Protein AF-A0A348Z2D9-F1 (afdb_monomer)

Sequence (235 aa):
MKKYKSEILNNLIHAYERSALYKGTSLNNRKISFKINPKTLKDYFDENNYIKKEEIDQSLRELEELNLIILHWGNGYESHLIKSADLNIRNIEEAYKFLGRKSKESIDKEGISLLLLYINESIPLGNFCREMIEKLKRKESIKKYLDIENIEECKNILESLKYVIVQEEEIFKRNFSIKVFGDSKKFETIEGKVIRILKDFLDEENLSLEEFNILNNPGYVYFKGNAQIKLSNEI

Radius of gyration: 27.22 Å; Cα contacts (8 Å, |Δi|>4): 251; chains: 1; bounding box: 52×43×90 Å

Structure (mmCIF, N/CA/C/O backbone):
data_AF-A0A348Z2D9-F1
#
_entry.id   AF-A0A348Z2D9-F1
#
loop_
_atom_site.group_PDB
_atom_site.id
_atom_site.type_symbol
_atom_site.label_atom_id
_atom_site.label_alt_id
_atom_site.label_comp_id
_atom_site.label_asym_id
_atom_site.label_entity_id
_atom_site.label_seq_id
_atom_site.pdbx_PDB_ins_code
_atom_site.Cartn_x
_atom_site.Cartn_y
_atom_site.Cartn_z
_atom_site.occupancy
_atom_site.B_iso_or_equiv
_atom_site.auth_seq_id
_atom_site.auth_comp_id
_atom_site.auth_asym_id
_atom_site.auth_atom_id
_atom_site.pdbx_PDB_model_num
ATOM 1 N N . MET A 1 1 ? 14.818 -16.416 -20.641 1.00 55.78 1 MET A N 1
ATOM 2 C CA . MET A 1 1 ? 13.872 -15.498 -21.331 1.00 55.78 1 MET A CA 1
ATOM 3 C C . MET A 1 1 ? 13.025 -14.590 -20.422 1.00 55.78 1 MET A C 1
ATOM 5 O O . MET A 1 1 ? 13.267 -13.395 -20.454 1.00 55.78 1 MET A O 1
ATOM 9 N N . LYS A 1 2 ? 12.058 -15.052 -19.598 1.00 63.59 2 LYS A N 1
ATOM 10 C CA . LYS A 1 2 ? 11.145 -14.124 -18.857 1.00 63.59 2 LYS A CA 1
ATOM 11 C C . LYS A 1 2 ? 11.838 -13.097 -17.938 1.00 63.59 2 LYS A C 1
ATOM 13 O O . LYS A 1 2 ? 11.314 -12.003 -17.759 1.00 63.59 2 LYS A O 1
ATOM 18 N N . LYS A 1 3 ? 13.008 -13.433 -17.382 1.00 82.00 3 LYS A N 1
ATOM 19 C CA . LYS A 1 3 ? 13.717 -12.604 -16.395 1.00 82.00 3 LYS A CA 1
ATOM 20 C C . LYS A 1 3 ? 14.056 -11.202 -16.923 1.00 82.00 3 LYS A C 1
ATOM 22 O O . LYS A 1 3 ? 13.655 -10.227 -16.299 1.00 82.00 3 LYS A O 1
ATOM 27 N N . TYR A 1 4 ? 14.711 -11.103 -18.084 1.00 87.19 4 TYR A N 1
ATOM 28 C CA . TYR A 1 4 ? 15.140 -9.815 -18.644 1.00 87.19 4 TYR A CA 1
ATOM 29 C C . TYR A 1 4 ? 13.958 -8.943 -19.082 1.00 87.19 4 TYR A C 1
ATOM 31 O O . TYR A 1 4 ? 13.959 -7.742 -18.815 1.00 87.19 4 TYR A O 1
ATOM 39 N N . LYS A 1 5 ? 12.905 -9.547 -19.660 1.00 89.38 5 LYS A N 1
ATOM 40 C CA . LYS A 1 5 ? 11.666 -8.827 -20.000 1.00 89.38 5 LYS A CA 1
ATOM 41 C C . LYS A 1 5 ? 11.060 -8.145 -18.777 1.00 89.38 5 LYS A C 1
ATOM 43 O O . LYS A 1 5 ? 10.825 -6.938 -18.786 1.00 89.38 5 LYS A O 1
ATOM 48 N N . SER A 1 6 ? 10.822 -8.921 -17.717 1.00 89.19 6 SER A N 1
ATOM 49 C CA . SER A 1 6 ? 10.224 -8.408 -16.485 1.00 89.19 6 SER A CA 1
ATOM 50 C C . SER A 1 6 ? 11.124 -7.381 -15.802 1.00 89.19 6 SER A C 1
ATOM 52 O O . SER A 1 6 ? 10.624 -6.372 -15.322 1.00 89.19 6 SER A O 1
ATOM 54 N N . GLU A 1 7 ? 12.438 -7.604 -15.758 1.00 89.69 7 GLU A N 1
ATOM 55 C CA . GLU A 1 7 ? 13.391 -6.698 -15.106 1.00 89.69 7 GLU A CA 1
ATOM 56 C C . GLU A 1 7 ? 13.426 -5.314 -15.769 1.00 89.69 7 GLU A C 1
ATOM 58 O O . GLU A 1 7 ? 13.244 -4.294 -15.098 1.00 89.69 7 GLU A O 1
ATOM 63 N N . ILE A 1 8 ? 13.599 -5.266 -17.091 1.00 89.69 8 ILE A N 1
ATOM 64 C CA . ILE A 1 8 ? 13.705 -4.006 -17.837 1.00 89.69 8 ILE A CA 1
ATOM 65 C C . ILE A 1 8 ? 12.373 -3.253 -17.808 1.00 89.69 8 ILE A C 1
ATOM 67 O O . ILE A 1 8 ? 12.344 -2.052 -17.525 1.00 89.69 8 ILE A O 1
ATOM 71 N N . LEU A 1 9 ? 11.260 -3.956 -18.028 1.00 91.69 9 LEU A N 1
ATOM 72 C CA . LEU A 1 9 ? 9.939 -3.336 -18.017 1.00 91.69 9 LEU A CA 1
ATOM 73 C C . LEU A 1 9 ? 9.551 -2.832 -16.615 1.00 91.69 9 LEU A C 1
ATOM 75 O O . LEU A 1 9 ? 9.017 -1.730 -16.498 1.00 91.69 9 LEU A O 1
ATOM 79 N N . ASN A 1 10 ? 9.893 -3.557 -15.540 1.00 91.00 10 ASN A N 1
ATOM 80 C CA . ASN A 1 10 ? 9.709 -3.074 -14.164 1.00 91.00 10 ASN A CA 1
ATOM 81 C C . ASN A 1 10 ? 10.504 -1.790 -13.897 1.00 91.00 10 ASN A C 1
ATOM 83 O O . ASN A 1 10 ? 9.971 -0.852 -13.306 1.00 91.00 10 ASN A O 1
ATOM 87 N N . ASN A 1 11 ? 11.762 -1.718 -14.343 1.00 90.19 11 ASN A N 1
ATOM 88 C CA . ASN A 1 11 ? 12.584 -0.516 -14.183 1.00 90.19 11 ASN A CA 1
ATOM 89 C C . ASN A 1 11 ? 11.965 0.700 -14.889 1.00 90.19 11 ASN A C 1
ATOM 91 O O . ASN A 1 11 ? 11.936 1.798 -14.324 1.00 90.19 11 ASN A O 1
ATOM 95 N N . LEU A 1 12 ? 11.434 0.499 -16.096 1.00 91.69 12 LEU A N 1
ATOM 96 C CA . LEU A 1 12 ? 10.732 1.537 -16.848 1.00 91.69 12 LEU A CA 1
ATOM 97 C C . LEU A 1 12 ? 9.439 1.984 -16.148 1.00 91.69 12 LEU A C 1
ATOM 99 O O . LEU A 1 12 ? 9.235 3.186 -15.976 1.00 91.69 12 LEU A O 1
ATOM 103 N N . ILE A 1 13 ? 8.609 1.050 -15.673 1.00 90.94 13 ILE A N 1
ATOM 104 C CA . ILE A 1 13 ? 7.384 1.350 -14.906 1.00 90.94 13 ILE A CA 1
ATOM 105 C C . ILE A 1 13 ? 7.721 2.146 -13.638 1.00 90.94 13 ILE A C 1
ATOM 107 O O . ILE A 1 13 ? 7.133 3.194 -13.383 1.00 90.94 13 ILE A O 1
ATOM 111 N N . HIS A 1 14 ? 8.737 1.732 -12.881 1.00 89.06 14 HIS A N 1
ATOM 112 C CA . HIS A 1 14 ? 9.165 2.445 -11.676 1.00 89.06 14 HIS A CA 1
ATOM 113 C C . HIS A 1 14 ? 9.705 3.849 -11.954 1.00 89.06 14 HIS A C 1
ATOM 115 O O . HIS A 1 14 ? 9.571 4.758 -11.127 1.00 89.06 14 HIS A O 1
ATOM 121 N N . ALA A 1 15 ? 10.367 4.050 -13.093 1.00 87.38 15 ALA A N 1
ATOM 122 C CA . ALA A 1 15 ? 10.770 5.380 -13.531 1.00 87.38 15 ALA A CA 1
ATOM 123 C C . ALA A 1 15 ? 9.545 6.227 -13.916 1.00 87.38 15 ALA A C 1
ATOM 125 O O . ALA A 1 15 ? 9.484 7.402 -13.549 1.00 87.38 15 ALA A O 1
ATOM 126 N N . TYR A 1 16 ? 8.552 5.627 -14.577 1.00 88.69 16 TYR A N 1
ATOM 127 C CA . TYR A 1 16 ? 7.289 6.272 -14.926 1.00 88.69 16 TYR A CA 1
ATOM 128 C C . TYR A 1 16 ? 6.502 6.716 -13.685 1.00 88.69 16 TYR A C 1
ATOM 130 O O . TYR A 1 16 ? 6.216 7.906 -13.564 1.00 88.69 16 TYR A O 1
ATOM 138 N N . GLU A 1 17 ? 6.246 5.836 -12.716 1.00 85.88 17 GLU A N 1
ATOM 139 C CA . GLU A 1 17 ? 5.457 6.127 -11.500 1.00 85.88 17 GLU A CA 1
ATOM 140 C C . GLU A 1 17 ? 6.083 7.207 -10.597 1.00 85.88 17 GLU A C 1
ATOM 142 O O . GLU A 1 17 ? 5.386 7.897 -9.846 1.00 85.88 17 GLU A O 1
ATOM 147 N N . ARG A 1 18 ? 7.408 7.384 -10.669 1.00 84.00 18 ARG A N 1
ATOM 148 C CA . ARG A 1 18 ? 8.139 8.448 -9.955 1.00 84.00 18 ARG A CA 1
ATOM 149 C C . ARG A 1 18 ? 8.212 9.760 -10.735 1.00 84.00 18 ARG A C 1
ATOM 151 O O . ARG A 1 18 ? 8.595 10.785 -10.170 1.00 84.00 18 ARG A O 1
ATOM 158 N N . SER A 1 19 ? 7.880 9.743 -12.021 1.00 83.44 19 SER A N 1
ATOM 159 C CA . SER A 1 19 ? 8.064 10.891 -12.904 1.00 83.44 19 SER A CA 1
ATOM 160 C C . SER A 1 19 ? 6.998 11.977 -12.718 1.00 83.44 19 SER A C 1
ATOM 162 O O . SER A 1 19 ? 5.880 11.734 -12.262 1.00 83.44 19 SER A O 1
ATOM 164 N N . ALA A 1 20 ? 7.327 13.199 -13.148 1.00 78.06 20 ALA A N 1
ATOM 165 C CA . ALA A 1 20 ? 6.365 14.298 -13.257 1.00 78.06 20 ALA A CA 1
ATOM 166 C C . ALA A 1 20 ? 5.258 14.026 -14.297 1.00 78.06 20 ALA A C 1
ATOM 168 O O . ALA A 1 20 ? 4.186 14.618 -14.202 1.00 78.06 20 ALA A O 1
ATOM 169 N N . LEU A 1 21 ? 5.496 13.121 -15.260 1.00 80.94 21 LEU A N 1
ATOM 170 C CA . LEU A 1 21 ? 4.489 12.705 -16.245 1.00 80.94 21 LEU A CA 1
ATOM 171 C C . LEU A 1 21 ? 3.356 11.957 -15.556 1.00 80.94 21 LEU A C 1
ATOM 173 O O . LEU A 1 21 ? 2.199 12.315 -15.736 1.00 80.94 21 LEU A O 1
ATOM 177 N N . TYR A 1 22 ? 3.693 10.997 -14.688 1.00 80.25 22 TYR A N 1
ATOM 178 C CA . TYR A 1 22 ? 2.690 10.300 -13.886 1.00 80.25 22 TYR A CA 1
ATOM 179 C C . TYR A 1 22 ? 1.909 11.269 -12.992 1.00 80.25 22 TYR A C 1
ATOM 181 O O . TYR A 1 22 ? 0.703 11.122 -12.822 1.00 80.25 22 TYR A O 1
ATOM 189 N N . LYS A 1 23 ? 2.564 12.303 -12.448 1.00 75.56 23 LYS A N 1
ATOM 190 C CA . LYS A 1 23 ? 1.910 13.327 -11.615 1.00 75.56 23 LYS A CA 1
ATOM 191 C C . LYS A 1 23 ? 1.081 14.350 -12.404 1.00 75.56 23 LYS A C 1
ATOM 193 O O . LYS A 1 23 ? 0.344 15.102 -11.782 1.00 75.56 23 LYS A O 1
ATOM 198 N N . GLY A 1 24 ? 1.173 14.383 -13.735 1.00 71.00 24 GLY A N 1
ATOM 199 C CA . GLY A 1 24 ? 0.480 15.371 -14.571 1.00 71.00 24 GLY A CA 1
ATOM 200 C C . GLY A 1 24 ? 1.030 16.798 -14.450 1.00 71.00 24 GLY A C 1
ATOM 201 O O . GLY A 1 24 ? 0.390 17.738 -14.903 1.00 71.00 24 GLY A O 1
ATOM 202 N N . THR A 1 25 ? 2.209 16.981 -13.844 1.00 62.84 25 THR A N 1
ATOM 203 C CA . THR A 1 25 ? 2.824 18.303 -13.611 1.00 62.84 25 THR A CA 1
ATOM 204 C C . THR A 1 25 ? 3.854 18.686 -14.673 1.00 62.84 25 THR A C 1
ATOM 206 O O . THR A 1 25 ? 4.466 19.751 -14.598 1.00 62.84 25 THR A O 1
ATOM 209 N N . SER A 1 26 ? 4.096 17.822 -15.662 1.00 59.94 26 SER A N 1
ATOM 210 C CA . SER A 1 26 ? 5.079 18.080 -16.712 1.00 59.94 26 SER A CA 1
ATOM 211 C C . SER A 1 26 ? 4.448 18.763 -17.925 1.00 59.94 26 SER A C 1
ATOM 213 O O . SER A 1 26 ? 3.587 18.185 -18.575 1.00 59.94 26 SER A O 1
ATOM 215 N N . LEU A 1 27 ? 4.936 19.961 -18.267 1.00 51.81 27 LEU A N 1
ATOM 216 C CA . LEU A 1 27 ? 4.600 20.664 -19.516 1.00 51.81 27 LEU A CA 1
ATOM 217 C C . LEU A 1 27 ? 5.328 20.084 -20.744 1.00 51.81 27 LEU A C 1
ATOM 219 O O . LEU A 1 27 ? 4.921 20.320 -21.875 1.00 51.81 27 LEU A O 1
ATOM 223 N N . ASN A 1 28 ? 6.394 19.305 -20.525 1.00 58.66 28 ASN A N 1
ATOM 224 C CA . ASN A 1 28 ? 7.196 18.696 -21.582 1.00 58.66 28 ASN A CA 1
ATOM 225 C C . ASN A 1 28 ? 7.021 17.174 -21.546 1.00 58.66 28 ASN A C 1
ATOM 227 O O . ASN A 1 28 ? 7.282 16.557 -20.514 1.00 58.66 28 ASN A O 1
ATOM 231 N N . ASN A 1 29 ? 6.663 16.565 -22.683 1.00 58.28 29 ASN A N 1
ATOM 232 C CA . ASN A 1 29 ? 6.621 15.110 -22.897 1.00 58.28 29 ASN A CA 1
ATOM 233 C C . ASN A 1 29 ? 8.027 14.486 -22.762 1.00 58.28 29 ASN A C 1
ATOM 235 O O . ASN A 1 29 ? 8.662 14.094 -23.742 1.00 58.28 29 ASN A O 1
ATOM 239 N N . ARG A 1 30 ? 8.564 14.423 -21.539 1.00 69.38 30 ARG A N 1
ATOM 240 C CA . ARG A 1 30 ? 9.803 13.698 -21.254 1.00 69.38 30 ARG A CA 1
ATOM 241 C C . ARG A 1 30 ? 9.576 12.218 -21.562 1.00 69.38 30 ARG A C 1
ATOM 243 O O . ARG A 1 30 ? 8.525 11.664 -21.270 1.00 69.38 30 ARG A O 1
ATOM 250 N N . LYS A 1 31 ? 10.565 11.569 -22.164 1.00 84.19 31 LYS A N 1
ATOM 251 C CA . LYS A 1 31 ? 10.518 10.123 -22.393 1.00 84.19 31 LYS A CA 1
ATOM 252 C C . LYS A 1 31 ? 11.002 9.399 -21.141 1.00 84.19 31 LYS A C 1
ATOM 254 O O . LYS A 1 31 ? 11.975 9.830 -20.517 1.00 84.19 31 LYS A O 1
ATOM 259 N N . ILE A 1 32 ? 10.339 8.306 -20.778 1.00 90.00 32 ILE A N 1
ATOM 260 C CA . ILE A 1 32 ? 10.826 7.391 -19.744 1.00 90.00 32 ILE A CA 1
ATOM 261 C C . ILE A 1 32 ? 11.732 6.384 -20.440 1.00 90.00 32 ILE A C 1
ATOM 263 O O . ILE A 1 32 ? 11.243 5.560 -21.203 1.00 90.00 32 ILE A O 1
ATOM 267 N N . SER A 1 33 ? 13.041 6.495 -20.217 1.00 90.19 33 SER A N 1
ATOM 268 C CA . SER A 1 33 ? 14.056 5.718 -20.933 1.00 90.19 33 SER A CA 1
ATOM 269 C C . SER A 1 33 ? 14.927 4.909 -19.979 1.00 90.19 33 SER A C 1
ATOM 271 O O . SER A 1 33 ? 15.261 5.356 -18.878 1.00 90.19 33 SER A O 1
ATOM 273 N N . PHE A 1 34 ? 15.326 3.722 -20.424 1.00 90.62 34 PHE A N 1
ATOM 274 C CA . PHE A 1 34 ? 16.311 2.867 -19.780 1.00 90.62 34 PHE A CA 1
ATOM 275 C C . PHE A 1 34 ? 17.544 2.788 -20.675 1.00 90.62 34 PHE A C 1
ATOM 277 O O . PHE A 1 34 ? 17.479 2.300 -21.803 1.00 90.62 34 PHE A O 1
ATOM 284 N N . LYS A 1 35 ? 18.679 3.295 -20.187 1.00 91.50 35 LYS A N 1
ATOM 285 C CA . LYS A 1 35 ? 19.952 3.235 -20.915 1.00 91.50 35 LYS A CA 1
ATOM 286 C C . LYS A 1 35 ? 20.585 1.865 -20.731 1.00 91.50 35 LYS A C 1
ATOM 288 O O . LYS A 1 35 ? 20.768 1.437 -19.593 1.00 91.50 35 LYS A O 1
ATOM 293 N N . ILE A 1 36 ? 20.999 1.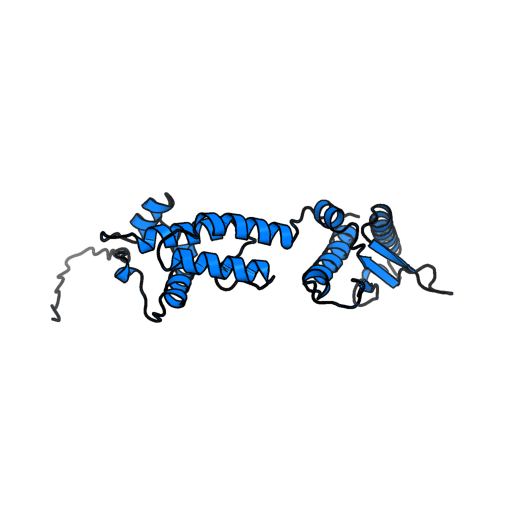236 -21.823 1.00 89.00 36 ILE A N 1
ATOM 294 C CA . ILE A 1 36 ? 21.696 -0.050 -21.822 1.00 89.00 36 ILE A CA 1
ATOM 295 C C . ILE A 1 36 ? 23.193 0.235 -21.945 1.00 89.00 36 ILE A C 1
ATOM 297 O O . ILE A 1 36 ? 23.672 0.771 -22.941 1.00 89.00 36 ILE A O 1
ATOM 301 N N . ASN A 1 37 ? 23.929 -0.032 -20.870 1.00 87.50 37 ASN A N 1
ATOM 302 C CA . ASN A 1 37 ? 25.375 0.154 -20.787 1.00 87.50 37 ASN A CA 1
ATOM 303 C C . ASN A 1 37 ? 25.971 -0.847 -19.775 1.00 87.50 37 ASN A C 1
ATOM 305 O O . ASN A 1 37 ? 25.216 -1.448 -19.005 1.00 87.50 37 ASN A O 1
ATOM 309 N 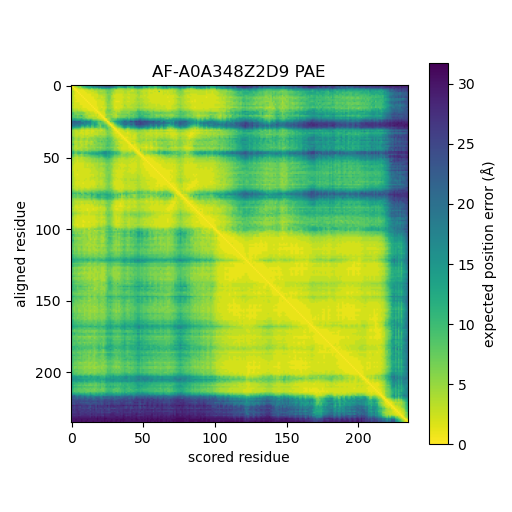N . PRO A 1 38 ? 27.307 -0.992 -19.697 1.00 84.44 38 PRO A N 1
ATOM 310 C CA . PRO A 1 38 ? 27.940 -1.946 -18.785 1.00 84.44 38 PRO A CA 1
ATOM 311 C C . PRO A 1 38 ? 27.632 -1.735 -17.294 1.00 84.44 38 PRO A C 1
ATOM 313 O O . PRO A 1 38 ? 27.911 -2.611 -16.486 1.00 84.44 38 PRO A O 1
ATOM 316 N N . LYS A 1 39 ? 27.076 -0.590 -16.875 1.00 85.00 39 LYS A N 1
ATOM 317 C CA . LYS A 1 39 ? 26.661 -0.377 -15.478 1.00 85.00 39 LYS A CA 1
ATOM 318 C C . LYS A 1 39 ? 25.240 -0.868 -15.216 1.00 85.00 39 LYS A C 1
ATOM 320 O O . LYS A 1 39 ? 24.974 -1.365 -14.128 1.00 85.00 39 LYS A O 1
ATOM 325 N N . THR A 1 40 ? 24.342 -0.701 -16.182 1.00 83.38 40 THR A N 1
ATOM 326 C CA . THR A 1 40 ? 22.910 -1.003 -16.040 1.00 83.38 40 THR A CA 1
ATOM 327 C C . THR A 1 40 ? 22.546 -2.410 -16.492 1.00 83.38 40 THR A C 1
ATOM 329 O O . THR A 1 40 ? 21.585 -2.965 -15.973 1.00 83.38 40 THR A O 1
ATOM 332 N N . LEU A 1 41 ? 23.302 -2.994 -17.427 1.00 84.44 41 LEU A N 1
ATOM 333 C CA . LEU A 1 41 ? 23.051 -4.333 -17.955 1.00 84.44 41 LEU A CA 1
ATOM 334 C C . LEU A 1 41 ? 24.367 -5.010 -18.369 1.00 84.44 41 LEU A C 1
ATOM 336 O O . LEU A 1 41 ? 24.678 -5.127 -19.550 1.00 84.44 41 LEU A O 1
ATOM 340 N N . LYS A 1 42 ? 25.161 -5.432 -17.375 1.00 85.88 42 LYS A N 1
ATOM 341 C CA . LYS A 1 42 ? 26.488 -6.057 -17.567 1.00 85.88 42 LYS A CA 1
ATOM 342 C C . LYS A 1 42 ? 26.456 -7.256 -18.509 1.00 85.88 42 LYS A C 1
ATOM 344 O O . LYS A 1 42 ? 27.304 -7.351 -19.384 1.00 85.88 42 LYS A O 1
ATOM 349 N N . ASP A 1 43 ? 25.449 -8.114 -18.345 1.00 86.00 43 ASP A N 1
ATOM 350 C CA . ASP A 1 43 ? 25.269 -9.341 -19.130 1.00 86.00 43 ASP A CA 1
ATOM 351 C C . ASP A 1 43 ? 25.194 -9.087 -20.646 1.00 86.00 43 ASP A C 1
ATOM 353 O O . ASP A 1 43 ? 25.540 -9.966 -21.424 1.00 86.00 43 ASP A O 1
ATOM 357 N N . TYR A 1 44 ? 24.773 -7.890 -21.070 1.00 84.94 44 TYR A N 1
ATOM 358 C CA . TYR A 1 44 ? 24.670 -7.523 -22.486 1.00 84.94 44 TYR A CA 1
ATOM 359 C C . TYR A 1 44 ? 26.024 -7.183 -23.133 1.00 84.94 44 TYR A C 1
ATOM 361 O O . TYR A 1 44 ? 26.164 -7.236 -24.353 1.00 84.94 44 TYR A O 1
ATOM 369 N N . PHE A 1 45 ? 27.024 -6.830 -22.321 1.00 84.94 45 PHE A N 1
ATOM 370 C CA . PHE A 1 45 ? 28.371 -6.445 -22.762 1.00 84.94 45 PHE A CA 1
ATOM 371 C C . PHE A 1 45 ? 29.428 -7.489 -22.372 1.00 84.94 45 PHE A C 1
ATOM 373 O O . PHE A 1 45 ? 30.619 -7.186 -22.369 1.00 84.94 45 PHE A O 1
ATOM 380 N N . ASP A 1 46 ? 29.005 -8.699 -22.003 1.00 85.12 46 ASP A N 1
ATOM 381 C CA . ASP A 1 46 ? 29.910 -9.796 -21.672 1.00 85.12 46 ASP A CA 1
ATOM 382 C C . ASP A 1 46 ? 30.461 -10.430 -22.958 1.00 85.12 46 ASP A C 1
ATOM 384 O O . ASP A 1 46 ? 29.797 -11.237 -23.609 1.00 85.12 46 ASP A O 1
ATOM 388 N N . GLU A 1 47 ? 31.687 -10.054 -23.332 1.00 78.88 47 GLU A N 1
ATOM 389 C CA . GLU A 1 47 ? 32.371 -10.559 -24.533 1.00 78.88 47 GLU A CA 1
ATOM 390 C C . GLU A 1 47 ? 32.577 -12.082 -24.507 1.00 78.88 47 GLU A C 1
ATOM 392 O O . GLU A 1 47 ? 32.688 -12.709 -25.559 1.00 78.88 47 GLU A O 1
ATOM 397 N N . ASN A 1 48 ? 32.567 -12.697 -23.320 1.00 81.50 48 ASN A N 1
ATOM 398 C CA . ASN A 1 48 ? 32.756 -14.137 -23.158 1.00 81.50 48 ASN A CA 1
ATOM 399 C C . ASN A 1 48 ? 31.442 -14.928 -23.249 1.00 81.50 48 ASN A C 1
ATOM 401 O O . ASN A 1 48 ? 31.465 -16.158 -23.184 1.00 81.50 48 ASN A O 1
ATOM 405 N N . ASN A 1 49 ? 30.289 -14.256 -23.368 1.00 81.06 49 ASN A N 1
ATOM 406 C CA . ASN A 1 49 ? 28.984 -14.908 -23.347 1.00 81.06 49 ASN A CA 1
ATOM 407 C C . ASN A 1 49 ? 28.004 -14.305 -24.362 1.00 81.06 49 ASN A C 1
ATOM 409 O O . ASN A 1 49 ? 27.068 -13.578 -24.023 1.00 81.06 49 ASN A O 1
ATOM 413 N N . TYR A 1 50 ? 28.191 -14.682 -25.626 1.00 80.12 50 TYR A N 1
ATOM 414 C CA . TYR A 1 50 ? 27.331 -14.251 -26.728 1.00 80.12 50 TYR A CA 1
ATOM 415 C C . TYR A 1 50 ? 25.860 -14.685 -26.570 1.00 80.12 50 TYR A C 1
ATOM 417 O O . TYR A 1 50 ? 24.958 -13.949 -26.962 1.00 80.12 50 TYR A O 1
ATOM 425 N N . ILE A 1 51 ? 25.608 -15.826 -25.915 1.00 85.19 51 ILE A N 1
ATOM 426 C CA . ILE A 1 51 ? 24.254 -16.362 -25.688 1.00 85.19 51 ILE A CA 1
ATOM 427 C C . ILE A 1 51 ? 23.411 -15.378 -24.866 1.00 85.19 51 ILE A C 1
ATOM 429 O O . ILE A 1 51 ? 22.265 -15.100 -25.209 1.00 85.19 51 ILE A O 1
ATOM 433 N N . LYS A 1 52 ? 23.980 -14.791 -23.805 1.00 85.12 52 LYS A N 1
ATOM 434 C CA . LYS A 1 52 ? 23.270 -13.798 -22.979 1.00 85.12 52 LYS A CA 1
ATOM 435 C C . LYS A 1 52 ? 22.868 -12.559 -23.769 1.00 85.12 52 LYS A C 1
ATOM 437 O O . LYS A 1 52 ? 21.786 -12.017 -23.549 1.00 85.12 52 LYS A O 1
ATOM 442 N N . LYS A 1 53 ? 23.734 -12.106 -24.676 1.00 87.06 53 LYS A N 1
ATOM 443 C CA . LYS A 1 53 ? 23.437 -10.966 -25.540 1.00 87.06 53 LYS A CA 1
ATOM 444 C C . LYS A 1 53 ? 22.246 -11.273 -26.448 1.00 87.06 53 LYS A C 1
ATOM 446 O O . LYS A 1 53 ? 21.307 -10.482 -26.470 1.00 87.06 53 LYS A O 1
ATOM 451 N N . GLU A 1 54 ? 22.250 -12.423 -27.123 1.00 86.88 54 GLU A N 1
ATOM 452 C CA . GLU A 1 54 ? 21.122 -12.852 -27.962 1.00 86.88 54 GLU A CA 1
ATOM 453 C C . GLU A 1 54 ? 19.823 -12.994 -27.158 1.00 86.88 54 GLU A C 1
ATOM 455 O O . GLU A 1 54 ? 18.772 -12.532 -27.600 1.00 86.88 54 GLU A O 1
ATOM 460 N N . GLU A 1 55 ? 19.883 -13.558 -25.947 1.00 89.44 55 GLU A N 1
ATOM 461 C CA . GLU A 1 55 ? 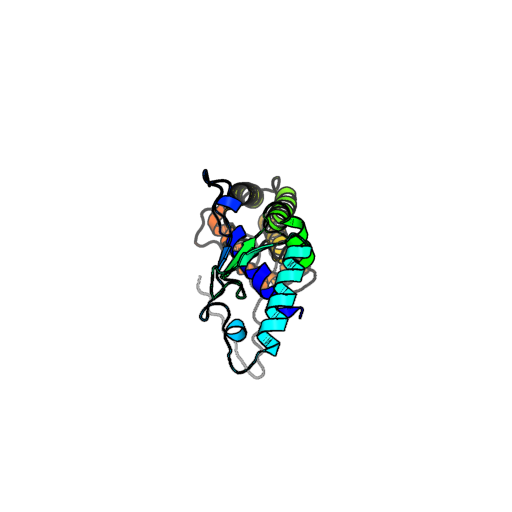18.712 -13.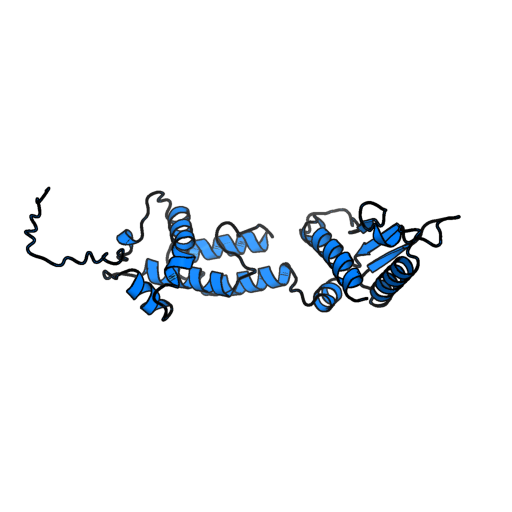671 -25.069 1.00 89.44 55 GLU A CA 1
ATOM 462 C C . GLU A 1 55 ? 18.113 -12.307 -24.693 1.00 89.44 55 GLU A C 1
ATOM 464 O O . GLU A 1 55 ? 16.887 -12.160 -24.605 1.00 89.44 55 GLU A O 1
ATOM 469 N N . ILE A 1 56 ? 18.965 -11.311 -24.436 1.00 90.06 56 ILE A N 1
ATOM 470 C CA . ILE A 1 56 ? 18.547 -9.944 -24.111 1.00 90.06 56 ILE A CA 1
ATOM 471 C C . ILE A 1 56 ? 17.977 -9.253 -25.350 1.00 90.06 56 ILE A C 1
ATOM 473 O O . ILE A 1 56 ? 16.909 -8.647 -25.249 1.00 90.06 56 ILE A O 1
ATOM 477 N N . ASP A 1 57 ? 18.634 -9.379 -26.506 1.00 90.75 57 ASP A N 1
ATOM 478 C CA . ASP A 1 57 ? 18.148 -8.839 -27.779 1.00 90.75 57 ASP A CA 1
ATOM 479 C C . ASP A 1 57 ? 16.766 -9.402 -28.115 1.00 90.75 57 ASP A C 1
ATOM 481 O O . ASP A 1 57 ? 15.839 -8.642 -28.398 1.00 90.75 57 ASP A O 1
ATOM 485 N N . GLN A 1 58 ? 16.595 -10.722 -28.018 1.00 91.94 58 GLN A N 1
ATOM 486 C CA . GLN A 1 58 ? 15.307 -11.377 -28.232 1.00 91.94 58 GLN A CA 1
ATOM 487 C C . GLN A 1 58 ? 14.261 -10.871 -27.234 1.00 91.94 58 GLN A C 1
ATOM 489 O O . GLN A 1 58 ? 13.170 -10.471 -27.634 1.00 91.94 58 GLN A O 1
ATOM 494 N N . SER A 1 59 ? 14.609 -10.806 -25.946 1.00 92.31 59 SER A N 1
ATOM 495 C CA . SER A 1 59 ? 13.693 -10.332 -24.902 1.00 92.31 59 SER A CA 1
ATOM 496 C C . SER A 1 59 ? 13.214 -8.899 -25.152 1.00 92.31 59 SER A C 1
ATOM 498 O O . SER A 1 59 ? 12.040 -8.596 -24.936 1.00 92.31 59 SER A O 1
ATOM 500 N N . LEU A 1 60 ? 14.112 -8.016 -25.592 1.00 92.44 60 LEU A N 1
ATOM 501 C CA . LEU A 1 60 ? 13.811 -6.620 -25.898 1.00 92.44 60 LEU A CA 1
ATOM 502 C C . LEU A 1 60 ? 12.982 -6.475 -27.177 1.00 92.44 60 LEU A C 1
ATOM 504 O O . LEU A 1 60 ? 12.019 -5.711 -27.179 1.00 92.44 60 LEU A O 1
ATOM 508 N N . ARG A 1 61 ? 13.299 -7.238 -28.228 1.00 93.38 61 ARG A N 1
ATOM 509 C CA . ARG A 1 61 ? 12.502 -7.273 -29.464 1.00 93.38 61 ARG A CA 1
ATOM 510 C C . ARG A 1 61 ? 11.080 -7.743 -29.198 1.00 93.38 61 ARG A C 1
ATOM 512 O O . ARG A 1 61 ? 10.144 -7.098 -29.638 1.00 93.38 61 ARG A O 1
ATOM 519 N N . GLU A 1 62 ? 10.903 -8.789 -28.399 1.00 93.88 62 GLU A N 1
ATOM 520 C CA . GLU A 1 62 ? 9.569 -9.275 -28.038 1.00 93.88 62 GLU A CA 1
ATOM 521 C C . GLU A 1 62 ? 8.765 -8.225 -27.242 1.00 93.88 62 GLU A C 1
ATOM 523 O O . GLU A 1 62 ? 7.552 -8.121 -27.398 1.00 93.88 62 GLU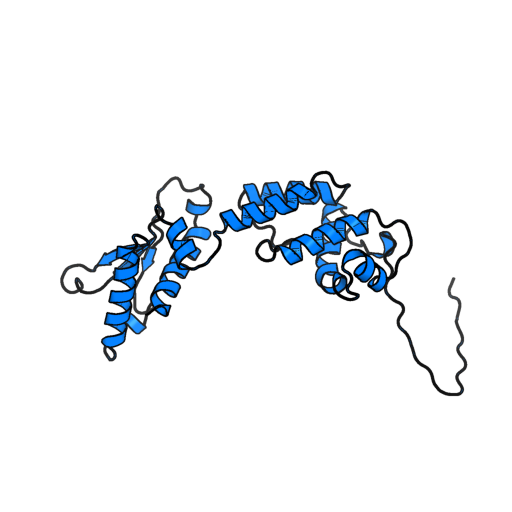 A O 1
ATOM 528 N N . LEU A 1 63 ? 9.410 -7.419 -26.386 1.00 93.69 63 LEU A N 1
ATOM 529 C CA . LEU A 1 63 ? 8.735 -6.302 -25.708 1.00 93.69 63 LEU A CA 1
ATOM 530 C C . LEU A 1 63 ? 8.353 -5.169 -26.678 1.00 93.69 63 LEU A C 1
ATOM 532 O O . LEU A 1 63 ? 7.321 -4.521 -26.482 1.00 93.69 63 LEU A O 1
ATOM 536 N N . GLU A 1 64 ? 9.176 -4.915 -27.696 1.00 95.19 64 GLU A N 1
ATOM 537 C CA . GLU A 1 64 ? 8.893 -3.950 -28.764 1.00 95.19 64 GLU A CA 1
ATOM 538 C C . GLU A 1 64 ? 7.760 -4.436 -29.683 1.00 95.19 64 GLU A C 1
ATOM 540 O O . GLU A 1 64 ? 6.856 -3.663 -29.987 1.00 95.19 64 GLU A O 1
ATOM 545 N N . GLU A 1 65 ? 7.727 -5.724 -30.034 1.00 95.12 65 GLU A N 1
ATOM 546 C CA . GLU A 1 65 ? 6.642 -6.362 -30.799 1.00 95.12 65 GLU A CA 1
ATOM 547 C C . GLU A 1 65 ? 5.291 -6.273 -30.074 1.00 95.12 65 GLU A C 1
ATOM 549 O O . GLU A 1 65 ? 4.253 -6.031 -30.692 1.00 95.12 65 GLU A O 1
ATOM 554 N N . LEU A 1 66 ? 5.300 -6.389 -28.742 1.00 93.56 66 LEU A N 1
ATOM 555 C CA . LEU A 1 66 ? 4.127 -6.154 -27.891 1.00 93.56 66 LEU A CA 1
ATOM 556 C C . LEU A 1 66 ? 3.773 -4.660 -27.741 1.00 93.56 66 LEU A C 1
ATOM 558 O O . LEU A 1 66 ? 2.853 -4.308 -26.999 1.00 93.56 66 LEU A O 1
ATOM 562 N N . ASN A 1 67 ? 4.492 -3.764 -28.423 1.00 94.50 67 ASN A N 1
ATOM 563 C CA . ASN A 1 67 ? 4.364 -2.311 -28.333 1.00 94.50 67 ASN A CA 1
ATOM 564 C C . ASN A 1 67 ? 4.512 -1.769 -26.900 1.00 94.50 67 ASN A C 1
ATOM 566 O O . ASN A 1 67 ? 3.922 -0.738 -26.572 1.00 94.50 67 ASN A O 1
ATOM 570 N N . LEU A 1 68 ? 5.263 -2.446 -26.025 1.00 93.44 68 LEU A N 1
ATOM 571 C CA . LEU A 1 68 ? 5.462 -2.016 -24.633 1.00 93.44 68 LEU A CA 1
ATOM 572 C C . LEU A 1 68 ? 6.638 -1.046 -24.500 1.00 93.44 68 LEU A C 1
ATOM 574 O O . LEU A 1 68 ? 6.630 -0.164 -23.637 1.00 93.44 68 LEU A O 1
ATOM 578 N N . ILE A 1 69 ? 7.638 -1.191 -25.368 1.00 95.44 69 ILE A N 1
ATOM 579 C CA . ILE A 1 69 ? 8.827 -0.341 -25.417 1.00 95.44 69 ILE A CA 1
ATOM 580 C C . ILE A 1 69 ? 9.153 0.063 -26.857 1.00 95.44 69 ILE A C 1
ATOM 582 O O . ILE A 1 69 ? 8.631 -0.520 -27.801 1.00 95.44 69 ILE A O 1
ATOM 586 N N . ILE A 1 70 ? 10.024 1.056 -27.008 1.00 94.25 70 ILE A N 1
ATOM 587 C CA . ILE A 1 70 ? 10.606 1.494 -28.279 1.00 94.25 70 ILE A CA 1
ATOM 588 C C . ILE A 1 70 ? 12.125 1.390 -28.143 1.00 94.25 70 ILE A C 1
ATOM 590 O O . ILE A 1 70 ? 12.703 2.024 -27.252 1.00 94.25 70 ILE A O 1
ATOM 594 N N . LEU A 1 71 ? 12.772 0.595 -28.991 1.00 93.94 71 LEU A N 1
ATOM 595 C CA . LEU A 1 71 ? 14.216 0.383 -28.955 1.00 93.94 71 LEU A CA 1
ATOM 596 C C . LEU A 1 71 ? 14.957 1.435 -29.776 1.00 93.94 71 LEU A C 1
ATOM 598 O O . LEU A 1 71 ? 14.561 1.813 -30.876 1.00 93.94 71 LEU A O 1
ATOM 602 N N . HIS A 1 72 ? 16.095 1.872 -29.246 1.00 93.12 72 HIS A N 1
ATOM 603 C CA . HIS A 1 72 ? 17.022 2.768 -29.927 1.00 93.12 72 HIS A CA 1
ATOM 604 C C . HIS A 1 72 ? 18.361 2.072 -30.098 1.00 93.12 72 HIS A C 1
ATOM 606 O O . HIS A 1 72 ? 19.034 1.740 -29.117 1.00 93.12 72 HIS A O 1
ATOM 612 N N . TRP A 1 73 ? 18.739 1.867 -31.352 1.00 91.81 73 TRP A N 1
ATOM 613 C CA . TRP A 1 73 ? 19.980 1.213 -31.748 1.00 91.81 73 TRP A CA 1
ATOM 614 C C . TRP A 1 73 ? 21.126 2.223 -31.868 1.00 91.81 73 TRP A C 1
ATOM 616 O O . TRP A 1 73 ? 20.906 3.427 -32.023 1.00 91.81 73 TRP A O 1
ATOM 626 N N . GLY A 1 74 ? 22.361 1.737 -31.755 1.00 86.88 74 GLY A N 1
ATOM 627 C CA . GLY A 1 74 ? 23.553 2.533 -32.030 1.00 86.88 74 GLY A CA 1
ATOM 628 C C . GLY A 1 74 ? 23.655 2.937 -33.503 1.00 86.88 74 GLY A C 1
ATOM 629 O O . GLY A 1 74 ? 22.958 2.415 -34.368 1.00 86.88 74 GLY A O 1
ATOM 630 N N . ASN A 1 75 ? 24.566 3.861 -33.800 1.00 83.62 75 ASN A N 1
ATOM 631 C CA . ASN A 1 75 ? 24.854 4.295 -35.168 1.00 83.62 75 ASN A CA 1
ATOM 632 C C . ASN A 1 75 ? 26.219 3.752 -35.625 1.00 83.62 75 ASN A C 1
ATOM 634 O O . ASN A 1 75 ? 27.102 3.488 -34.807 1.00 83.62 75 ASN A O 1
ATOM 638 N N . GLY A 1 76 ? 26.415 3.612 -36.940 1.00 86.50 76 GLY A N 1
ATOM 639 C CA . GLY A 1 76 ? 27.694 3.193 -37.526 1.00 86.50 76 GLY A CA 1
ATOM 640 C C . GLY A 1 76 ? 28.145 1.806 -37.051 1.00 86.50 76 GLY A C 1
ATOM 641 O O . GLY A 1 76 ? 27.394 0.833 -37.158 1.00 86.50 76 GLY A O 1
ATOM 642 N N . TYR A 1 77 ? 29.364 1.722 -36.507 1.00 76.88 77 TYR A N 1
ATOM 643 C CA . TYR A 1 77 ? 29.976 0.475 -36.024 1.00 76.88 77 TYR A CA 1
ATOM 644 C C . TYR A 1 77 ? 29.217 -0.185 -34.857 1.00 76.88 77 TYR A C 1
ATOM 646 O O . TYR A 1 77 ? 29.363 -1.382 -34.629 1.00 76.88 77 TYR A O 1
ATOM 654 N N . GLU A 1 78 ? 28.364 0.562 -34.150 1.00 81.31 78 GLU A N 1
ATOM 655 C CA . GLU A 1 78 ? 27.559 0.066 -33.025 1.00 81.31 78 GLU A CA 1
ATOM 656 C C . GLU A 1 78 ? 26.091 -0.201 -33.403 1.00 81.31 78 GLU A C 1
ATOM 658 O O . GLU A 1 78 ? 25.252 -0.377 -32.522 1.00 81.31 78 GLU A O 1
ATOM 663 N N . SER A 1 79 ? 25.753 -0.232 -34.696 1.00 82.06 79 SER A N 1
ATOM 664 C CA . SER A 1 79 ? 24.382 -0.483 -35.192 1.00 82.06 79 SER A CA 1
ATOM 665 C C . SER A 1 79 ? 23.777 -1.813 -34.744 1.00 82.06 79 SER A C 1
ATOM 667 O O . SER A 1 79 ? 22.561 -1.966 -34.705 1.00 82.06 79 SER A O 1
ATOM 669 N N . HIS A 1 80 ? 24.622 -2.756 -34.345 1.00 81.69 80 HIS A N 1
ATOM 670 C CA . HIS A 1 80 ? 24.235 -4.052 -33.809 1.00 81.69 80 HIS A CA 1
ATOM 671 C C . HIS A 1 80 ? 23.991 -4.039 -32.286 1.00 81.69 80 HIS A C 1
ATOM 673 O O . HIS A 1 80 ? 23.791 -5.100 -31.699 1.00 81.69 80 HIS A O 1
ATOM 679 N N . LEU A 1 81 ? 24.074 -2.877 -31.623 1.00 86.44 81 LEU A N 1
ATOM 680 C CA . LEU A 1 81 ? 23.878 -2.736 -30.180 1.00 86.44 81 LEU A CA 1
ATOM 681 C C . LEU A 1 81 ? 22.664 -1.862 -29.864 1.00 86.44 81 LEU A C 1
ATOM 683 O O . LEU A 1 81 ? 22.569 -0.723 -30.325 1.00 86.44 81 LEU A O 1
ATOM 687 N N . ILE A 1 82 ? 21.788 -2.347 -28.985 1.00 90.25 82 ILE A N 1
ATOM 688 C CA . ILE A 1 82 ? 20.724 -1.544 -28.388 1.00 90.25 82 ILE A CA 1
ATOM 689 C C . ILE A 1 82 ? 21.342 -0.581 -27.362 1.00 90.25 82 ILE A C 1
ATOM 691 O O . ILE A 1 82 ? 22.040 -0.994 -26.434 1.00 90.25 82 ILE A O 1
ATOM 695 N N . LYS A 1 83 ? 21.090 0.722 -27.518 1.00 92.06 83 LYS A N 1
ATOM 696 C CA . LYS A 1 83 ? 21.591 1.786 -26.629 1.00 92.06 83 LYS A CA 1
ATOM 697 C C . LYS A 1 83 ? 20.588 2.166 -25.548 1.00 92.06 83 LYS A C 1
ATOM 699 O O . LYS A 1 83 ? 20.981 2.480 -24.420 1.00 92.06 83 LYS A O 1
ATOM 704 N N . SER A 1 84 ? 19.299 2.147 -25.867 1.00 91.81 84 SER A N 1
ATOM 705 C CA . SER A 1 84 ? 18.248 2.427 -24.891 1.00 91.81 84 SER A CA 1
ATOM 706 C C . SER A 1 84 ? 16.899 1.858 -25.299 1.00 91.81 84 SER A C 1
ATOM 708 O O . SER A 1 84 ? 16.636 1.655 -26.479 1.00 91.81 84 SER A O 1
ATOM 710 N N . ALA A 1 85 ? 16.038 1.667 -24.306 1.00 93.19 85 ALA A N 1
ATOM 711 C CA . ALA A 1 85 ? 14.631 1.341 -24.480 1.00 93.19 85 ALA A CA 1
ATOM 712 C C . ALA A 1 85 ? 13.771 2.440 -23.845 1.00 93.19 85 ALA A C 1
ATOM 714 O O . ALA A 1 85 ? 13.963 2.765 -22.672 1.00 93.19 85 ALA A O 1
ATOM 715 N N . ASP A 1 86 ? 12.829 2.997 -24.598 1.00 93.75 86 ASP A N 1
ATOM 716 C CA . ASP A 1 86 ? 11.838 3.944 -24.091 1.00 93.75 86 ASP A CA 1
ATOM 717 C C . ASP A 1 86 ? 10.534 3.213 -23.773 1.00 93.75 86 ASP A C 1
ATOM 719 O O . ASP A 1 86 ? 10.090 2.372 -24.545 1.00 93.75 86 ASP A O 1
ATOM 723 N N . LEU A 1 87 ? 9.880 3.554 -22.665 1.00 93.12 87 LEU A N 1
ATOM 724 C CA . LEU A 1 87 ? 8.553 3.034 -22.341 1.00 93.12 87 LEU A CA 1
ATOM 725 C C . LEU A 1 87 ? 7.506 3.615 -23.297 1.00 93.12 87 LEU A C 1
ATOM 727 O O . LEU A 1 87 ? 7.394 4.839 -23.434 1.00 93.12 87 LEU A O 1
ATOM 731 N N . ASN A 1 88 ? 6.679 2.757 -23.893 1.00 91.62 88 ASN A N 1
ATOM 732 C CA . ASN A 1 88 ? 5.532 3.214 -24.664 1.00 91.62 88 ASN A CA 1
ATOM 733 C C . ASN A 1 88 ? 4.369 3.569 -23.728 1.00 91.62 88 ASN A C 1
ATOM 735 O O . ASN A 1 88 ? 3.538 2.733 -23.380 1.00 91.62 88 ASN A O 1
ATOM 739 N N . ILE A 1 89 ? 4.286 4.845 -23.349 1.00 87.38 89 ILE A N 1
ATOM 740 C CA . ILE A 1 89 ? 3.252 5.361 -22.434 1.00 87.38 89 ILE A CA 1
ATOM 741 C C . ILE A 1 89 ? 1.832 5.105 -22.971 1.00 87.38 89 ILE A C 1
ATOM 743 O O . ILE A 1 89 ? 0.910 4.909 -22.185 1.00 87.38 89 ILE A O 1
ATOM 747 N N . ARG A 1 90 ? 1.642 5.050 -24.300 1.00 87.62 90 ARG A N 1
ATOM 748 C CA . ARG A 1 90 ? 0.324 4.772 -24.901 1.00 87.62 90 ARG A CA 1
ATOM 749 C C . ARG A 1 90 ? -0.190 3.370 -24.576 1.00 87.62 90 ARG A C 1
ATOM 751 O O . ARG A 1 90 ? -1.397 3.174 -24.588 1.00 87.62 90 ARG A O 1
ATOM 758 N N . ASN A 1 91 ? 0.709 2.429 -24.284 1.00 89.88 91 ASN A N 1
ATOM 759 C CA . ASN A 1 91 ? 0.377 1.038 -23.984 1.00 89.88 91 ASN A CA 1
ATOM 760 C C . ASN A 1 91 ? 0.727 0.650 -22.536 1.00 89.88 91 ASN A C 1
ATOM 762 O O . ASN A 1 91 ? 1.039 -0.503 -22.239 1.00 89.88 91 ASN A O 1
ATOM 766 N N . ILE A 1 92 ? 0.700 1.625 -21.620 1.00 88.25 92 ILE A N 1
ATOM 767 C CA . ILE A 1 92 ? 1.094 1.434 -20.219 1.00 88.25 92 ILE A CA 1
ATOM 768 C C . ILE A 1 92 ? 0.223 0.403 -19.482 1.00 88.25 92 ILE A C 1
ATOM 770 O O . ILE A 1 92 ? 0.734 -0.364 -18.671 1.00 88.25 92 ILE A O 1
ATOM 774 N N . GLU A 1 93 ? -1.072 0.332 -19.800 1.00 88.25 93 GLU A N 1
ATOM 775 C CA . GLU A 1 93 ? -1.998 -0.650 -19.217 1.00 88.25 93 GLU A CA 1
ATOM 776 C C . GLU A 1 93 ? -1.612 -2.089 -19.585 1.00 88.25 93 GLU A C 1
ATOM 778 O O . GLU A 1 93 ? -1.602 -2.974 -18.729 1.00 88.25 93 GLU A O 1
ATOM 783 N N . GLU A 1 94 ? -1.205 -2.328 -20.833 1.00 91.06 94 GLU A N 1
ATOM 784 C CA . GLU A 1 94 ? -0.710 -3.641 -21.261 1.00 91.06 94 GLU A CA 1
ATOM 785 C C . GLU A 1 94 ? 0.637 -3.978 -20.612 1.00 91.06 94 GLU A C 1
ATOM 787 O O . GLU A 1 94 ? 0.887 -5.137 -20.281 1.00 91.06 94 GLU A O 1
ATOM 792 N N . ALA A 1 95 ? 1.480 -2.977 -20.330 1.00 90.88 95 ALA A N 1
ATOM 793 C CA . ALA A 1 95 ? 2.716 -3.189 -19.579 1.00 90.88 95 ALA A CA 1
ATOM 794 C C . ALA A 1 95 ? 2.443 -3.644 -18.131 1.00 90.88 95 ALA A C 1
ATOM 796 O O . ALA A 1 95 ? 3.111 -4.558 -17.641 1.00 90.88 95 ALA A O 1
ATOM 797 N N . TYR A 1 96 ? 1.437 -3.071 -17.458 1.00 90.12 96 TYR A N 1
ATOM 798 C CA . TYR A 1 96 ? 1.001 -3.533 -16.134 1.00 90.12 96 TYR A CA 1
ATOM 799 C C . TYR A 1 96 ? 0.453 -4.964 -16.178 1.00 90.12 96 TYR A C 1
ATOM 801 O O . TYR A 1 96 ? 0.866 -5.801 -15.368 1.00 90.12 96 TYR A O 1
ATOM 809 N N . LYS A 1 97 ? -0.405 -5.276 -17.161 1.00 90.06 97 LYS A N 1
ATOM 810 C CA . LYS A 1 97 ? -0.947 -6.631 -17.369 1.00 90.06 97 LYS A CA 1
ATOM 811 C C . LYS A 1 97 ? 0.152 -7.654 -17.633 1.00 90.06 97 LYS A C 1
ATOM 813 O O . LYS A 1 97 ? 0.143 -8.718 -17.019 1.00 90.06 97 LYS A O 1
ATOM 818 N N . PHE A 1 98 ? 1.126 -7.323 -18.482 1.00 90.81 98 PHE A N 1
ATOM 819 C CA . PHE A 1 98 ? 2.263 -8.193 -18.789 1.00 90.81 98 PHE A CA 1
ATOM 820 C C . PHE A 1 98 ? 3.061 -8.566 -17.532 1.00 90.81 98 PHE A C 1
ATOM 822 O O . PHE A 1 98 ? 3.516 -9.702 -17.389 1.00 90.81 98 PHE A O 1
ATOM 829 N N . LEU A 1 99 ? 3.216 -7.621 -16.601 1.00 89.38 99 LEU A N 1
ATOM 830 C CA . LEU A 1 99 ? 3.908 -7.838 -15.329 1.00 89.38 99 LEU A CA 1
ATOM 831 C C . LEU A 1 99 ? 3.018 -8.470 -14.249 1.00 89.38 99 LEU A C 1
ATOM 833 O O . LEU A 1 99 ? 3.534 -8.818 -13.188 1.00 89.38 99 LEU A O 1
ATOM 837 N N . GLY A 1 100 ? 1.707 -8.600 -14.483 1.00 86.12 100 GLY A N 1
ATOM 838 C CA . GLY A 1 100 ? 0.742 -9.024 -13.466 1.00 86.12 100 GLY A CA 1
ATOM 839 C C . GLY A 1 100 ? 0.663 -8.057 -12.279 1.00 86.12 100 GLY A C 1
ATOM 840 O O . GLY A 1 100 ? 0.391 -8.482 -11.158 1.00 86.12 100 GLY A O 1
ATOM 841 N N . ARG A 1 101 ? 0.955 -6.768 -12.498 1.00 85.75 101 ARG A N 1
ATOM 842 C CA . ARG A 1 101 ? 0.999 -5.733 -11.453 1.00 85.75 101 ARG A CA 1
ATOM 843 C C . ARG A 1 101 ? -0.227 -4.831 -11.550 1.00 85.75 101 ARG A C 1
ATOM 845 O O . ARG A 1 101 ? -0.649 -4.484 -12.648 1.00 85.75 101 ARG A O 1
ATOM 852 N N . LYS A 1 102 ? -0.766 -4.397 -10.407 1.00 84.69 102 LYS A N 1
ATOM 853 C CA . LYS A 1 102 ? -1.729 -3.286 -10.369 1.00 84.69 102 LYS A CA 1
ATOM 854 C C . LYS A 1 102 ? -0.983 -1.972 -10.605 1.00 84.69 102 LYS A C 1
ATOM 856 O O . LYS A 1 102 ? 0.115 -1.788 -10.079 1.00 84.69 102 LYS A O 1
ATOM 861 N N . SER A 1 103 ? -1.576 -1.067 -11.380 1.00 85.62 103 SER A N 1
ATOM 862 C CA . SER A 1 103 ? -1.048 0.289 -11.531 1.00 85.62 103 SER A CA 1
ATOM 863 C C . SER A 1 103 ? -1.197 1.065 -10.225 1.00 85.62 103 SER A C 1
ATOM 865 O O . SER A 1 103 ? -2.153 0.843 -9.477 1.00 85.62 103 SER A O 1
ATOM 867 N N . LYS A 1 104 ? -0.296 2.017 -9.960 1.00 84.62 104 LYS A N 1
ATOM 868 C CA . LYS A 1 104 ? -0.432 2.897 -8.791 1.00 84.62 104 LYS A CA 1
ATOM 869 C C . LYS A 1 104 ? -1.784 3.623 -8.754 1.00 84.62 104 LYS A C 1
ATOM 871 O O . LYS A 1 104 ? -2.381 3.737 -7.695 1.00 84.62 104 LYS A O 1
ATOM 876 N N . GLU A 1 105 ? -2.319 4.014 -9.909 1.00 85.12 105 GLU A N 1
ATOM 877 C CA . GLU A 1 105 ? -3.648 4.628 -9.999 1.00 85.12 105 GLU A CA 1
ATOM 878 C C . GLU A 1 105 ? -4.766 3.654 -9.603 1.00 85.12 105 GLU A C 1
ATOM 880 O O . GLU A 1 105 ? -5.716 4.043 -8.926 1.00 85.12 105 GLU A O 1
ATOM 885 N N . SER A 1 106 ? -4.663 2.382 -9.995 1.00 87.44 106 SER A N 1
ATOM 886 C CA . SER A 1 106 ? -5.612 1.354 -9.564 1.00 87.44 106 SER A CA 1
ATOM 887 C C . SER A 1 106 ? -5.550 1.131 -8.054 1.00 87.44 106 SER A C 1
ATOM 889 O O . SER A 1 106 ? -6.597 0.957 -7.435 1.00 87.44 106 SER A O 1
ATOM 891 N N . ILE A 1 107 ? -4.349 1.139 -7.470 1.00 89.94 107 ILE A N 1
ATOM 892 C CA . ILE A 1 107 ? -4.148 0.993 -6.022 1.00 89.94 107 ILE A CA 1
ATOM 893 C C . ILE A 1 107 ? -4.735 2.209 -5.287 1.00 89.94 107 ILE A C 1
ATOM 895 O O . ILE A 1 107 ? -5.484 2.044 -4.326 1.00 89.94 107 ILE A O 1
ATOM 899 N N . ASP A 1 108 ? -4.482 3.425 -5.783 1.00 91.56 108 ASP A N 1
ATOM 900 C CA . ASP A 1 108 ? -5.054 4.661 -5.237 1.00 91.56 108 ASP A CA 1
ATOM 901 C C . ASP A 1 108 ? -6.596 4.626 -5.291 1.00 91.56 108 ASP A C 1
ATOM 903 O O . ASP A 1 108 ? -7.256 4.952 -4.304 1.00 91.56 108 ASP A O 1
ATOM 907 N N . LYS A 1 109 ? -7.194 4.176 -6.406 1.00 92.56 109 LYS A N 1
ATOM 908 C CA . LYS A 1 109 ? -8.658 4.026 -6.553 1.00 92.56 109 LYS A CA 1
ATOM 909 C C . LYS A 1 109 ? -9.252 3.019 -5.569 1.00 92.56 109 LYS A C 1
ATOM 911 O O . LYS A 1 109 ? -10.321 3.274 -5.011 1.00 92.56 109 LYS A O 1
ATOM 916 N N . GLU A 1 110 ? -8.583 1.891 -5.358 1.00 94.19 110 GLU A N 1
ATOM 917 C CA . GLU A 1 110 ? -9.000 0.867 -4.395 1.00 94.19 110 GLU A CA 1
ATOM 918 C C . GLU A 1 110 ? -8.945 1.413 -2.960 1.00 94.19 110 GLU A C 1
ATOM 920 O O . GLU A 1 110 ? -9.927 1.312 -2.223 1.00 94.19 110 GLU A O 1
ATOM 925 N N . GLY A 1 111 ? -7.857 2.105 -2.605 1.00 96.00 111 GLY A N 1
ATOM 926 C CA . GLY A 1 111 ? -7.720 2.795 -1.321 1.00 96.00 111 GLY A CA 1
ATOM 927 C C . GLY A 1 111 ? -8.786 3.874 -1.103 1.00 96.00 111 GLY A C 1
ATOM 928 O O . GLY A 1 111 ? -9.409 3.916 -0.044 1.00 96.00 111 GLY A O 1
ATOM 929 N N . ILE A 1 112 ? -9.064 4.709 -2.112 1.00 97.38 112 ILE A N 1
ATOM 930 C CA . ILE A 1 112 ? -10.139 5.716 -2.054 1.00 97.38 112 ILE A CA 1
ATOM 931 C C . ILE A 1 112 ? -11.500 5.044 -1.850 1.00 97.38 112 ILE A C 1
ATOM 933 O O . ILE A 1 112 ? -12.283 5.504 -1.023 1.00 97.38 112 ILE A O 1
ATOM 937 N N . SER A 1 113 ? -11.778 3.954 -2.569 1.00 97.44 113 SER A N 1
ATOM 938 C CA . SER A 1 113 ? -13.048 3.226 -2.458 1.00 97.44 113 SER A CA 1
ATOM 939 C C . SER A 1 113 ? -13.262 2.673 -1.050 1.00 97.44 113 SER A C 1
ATOM 941 O O . SER A 1 113 ? -14.361 2.790 -0.515 1.00 97.44 113 SER A O 1
ATOM 943 N N . LEU A 1 114 ? -12.208 2.141 -0.421 1.00 97.94 114 LEU A N 1
ATOM 944 C CA . LEU A 1 114 ? -12.245 1.704 0.974 1.00 97.94 114 LEU A CA 1
ATOM 945 C C . LEU A 1 114 ? -12.507 2.880 1.930 1.00 97.94 114 LEU A C 1
ATOM 947 O O . LEU A 1 114 ? -13.386 2.793 2.782 1.00 97.94 114 LEU A O 1
ATOM 951 N N . LEU A 1 115 ? -11.776 3.989 1.780 1.00 98.25 115 LEU A N 1
ATOM 952 C CA . LEU A 1 115 ? -11.914 5.167 2.647 1.00 98.25 115 LEU A CA 1
ATOM 953 C C . LEU A 1 115 ? -13.307 5.807 2.551 1.00 98.25 115 LEU A C 1
ATOM 955 O O . LEU A 1 115 ? -13.827 6.286 3.558 1.00 98.25 115 LEU A O 1
ATOM 959 N N . LEU A 1 116 ? -13.929 5.788 1.366 1.00 98.19 116 LEU A N 1
ATOM 960 C CA . LEU A 1 116 ? -15.283 6.307 1.139 1.00 98.19 116 LEU A CA 1
ATOM 961 C C . LEU A 1 116 ? -16.346 5.613 1.999 1.00 98.19 116 LEU A C 1
ATOM 963 O O . LEU A 1 116 ? -17.354 6.237 2.316 1.00 98.19 116 LEU A O 1
ATOM 967 N N . LEU A 1 117 ? -16.116 4.368 2.425 1.00 98.00 117 LEU A N 1
ATOM 968 C CA . LEU A 1 117 ? -17.040 3.645 3.304 1.00 98.00 117 LEU A CA 1
ATOM 969 C C . LEU A 1 117 ? -17.139 4.266 4.708 1.00 98.00 117 LEU A C 1
ATOM 971 O O . LEU A 1 117 ? -18.123 4.024 5.400 1.00 98.00 117 LEU A O 1
ATOM 975 N N . TYR A 1 118 ? -16.158 5.080 5.115 1.00 97.94 118 TYR A N 1
ATOM 976 C CA . TYR A 1 118 ? -16.027 5.594 6.483 1.00 97.94 118 TYR A CA 1
ATOM 977 C C . TYR A 1 118 ? -16.103 7.132 6.587 1.00 97.94 118 TYR A C 1
ATOM 979 O O . TYR A 1 118 ? -15.967 7.688 7.671 1.00 97.94 118 TYR A O 1
ATOM 987 N N . ILE A 1 119 ? -16.352 7.862 5.491 1.00 97.19 119 ILE A N 1
ATOM 988 C CA . ILE A 1 119 ? -16.336 9.348 5.486 1.00 97.19 119 ILE A CA 1
ATOM 989 C C . ILE A 1 119 ? -17.427 10.007 6.347 1.00 97.19 119 ILE A C 1
ATOM 991 O O . ILE A 1 119 ? -17.300 11.184 6.708 1.00 97.19 119 ILE A O 1
ATOM 995 N N . ASN A 1 120 ? -18.498 9.262 6.628 1.00 96.12 120 ASN A N 1
ATOM 996 C CA . ASN A 1 120 ? -19.654 9.702 7.410 1.00 96.12 120 ASN A CA 1
ATOM 997 C C . ASN A 1 120 ? -19.604 9.199 8.860 1.00 96.12 120 ASN A C 1
ATOM 999 O O . ASN A 1 120 ? -20.541 9.445 9.613 1.00 96.12 120 ASN A O 1
ATOM 1003 N N . GLU A 1 121 ? -18.542 8.488 9.243 1.00 96.12 121 GLU A N 1
ATOM 1004 C CA . GLU A 1 121 ? -18.328 8.076 10.628 1.00 96.12 121 GLU A CA 1
ATOM 1005 C C . GLU A 1 121 ? -17.989 9.289 11.508 1.00 96.12 121 GLU A C 1
ATOM 1007 O O . GLU A 1 121 ? -17.597 10.358 11.018 1.00 96.12 121 GLU A O 1
ATOM 1012 N N . SER A 1 122 ? -18.141 9.118 12.822 1.00 92.19 122 SER A N 1
ATOM 1013 C CA . SER A 1 122 ? -17.848 10.148 13.818 1.00 92.19 122 SER A CA 1
ATOM 1014 C C . SER A 1 122 ? -16.377 10.591 13.792 1.00 92.19 122 SER A C 1
ATOM 1016 O O . SER A 1 122 ? -15.496 9.964 13.194 1.00 92.19 122 SER A O 1
ATOM 1018 N N . ILE A 1 123 ? -16.109 11.730 14.431 1.00 91.81 123 ILE A N 1
ATOM 1019 C CA . ILE A 1 123 ? -14.748 12.236 14.632 1.00 91.81 123 ILE A CA 1
ATOM 1020 C C . ILE A 1 123 ? -13.992 11.272 15.563 1.00 91.81 123 ILE A C 1
ATOM 1022 O O . ILE A 1 123 ? -14.582 10.812 16.539 1.00 91.81 123 ILE A O 1
ATOM 1026 N N . PRO A 1 124 ? -12.703 10.981 15.297 1.00 95.69 124 PRO A N 1
ATOM 1027 C CA . PRO A 1 124 ? -11.867 11.519 14.214 1.00 95.69 124 PRO A CA 1
ATOM 1028 C C . PRO A 1 124 ? -11.949 10.781 12.866 1.00 95.69 124 PRO A C 1
ATOM 1030 O O . PRO A 1 124 ? -11.440 11.297 11.869 1.00 95.69 124 PRO A O 1
ATOM 1033 N N . LEU A 1 125 ? -12.585 9.608 12.795 1.00 97.62 125 LEU A N 1
ATOM 1034 C CA . LEU A 1 125 ? -12.518 8.707 11.636 1.00 97.62 125 LEU A CA 1
ATOM 1035 C C . LEU A 1 125 ? -12.998 9.347 10.326 1.00 97.62 125 LEU A C 1
ATOM 1037 O O . LEU A 1 125 ? -12.281 9.304 9.323 1.00 97.62 125 LEU A O 1
ATOM 1041 N N . GLY A 1 126 ? -14.163 10.000 10.326 1.00 97.75 126 GLY A N 1
ATOM 1042 C CA . GLY A 1 126 ? -14.677 10.649 9.116 1.00 97.75 126 GLY A CA 1
ATOM 1043 C C . GLY A 1 126 ? -13.744 11.746 8.579 1.00 97.75 126 GLY A C 1
ATOM 1044 O O . GLY A 1 126 ? -13.536 11.857 7.367 1.00 97.75 126 GLY A O 1
ATOM 1045 N N . ASN A 1 127 ? -13.127 12.528 9.473 1.00 97.75 127 ASN A N 1
ATOM 1046 C CA . ASN A 1 127 ? -12.169 13.578 9.107 1.00 97.75 127 ASN A CA 1
ATOM 1047 C C . ASN A 1 127 ? -10.881 12.979 8.532 1.00 97.75 127 ASN A C 1
ATOM 1049 O O . ASN A 1 127 ? -10.429 13.407 7.467 1.00 97.75 127 ASN A O 1
ATOM 1053 N N . PHE A 1 128 ? -10.351 11.946 9.190 1.00 98.38 128 PHE A N 1
ATOM 1054 C CA . PHE A 1 128 ? -9.199 11.187 8.716 1.00 98.38 128 PHE A CA 1
ATOM 1055 C C . PHE A 1 128 ? -9.411 10.658 7.296 1.00 98.38 128 PHE A C 1
ATOM 1057 O O . PHE A 1 128 ? -8.591 10.912 6.410 1.00 98.38 128 PHE A O 1
ATOM 1064 N N . CYS A 1 129 ? -10.537 9.988 7.038 1.00 98.38 129 CYS A N 1
ATOM 1065 C CA . CYS A 1 129 ? -10.830 9.435 5.719 1.00 98.38 129 CYS A CA 1
ATOM 1066 C C . CYS A 1 129 ? -10.917 10.514 4.635 1.00 98.38 129 CYS A C 1
ATOM 1068 O O . CYS A 1 129 ? -10.344 10.334 3.558 1.00 98.38 129 CYS A O 1
ATOM 1070 N N . ARG A 1 130 ? -11.570 11.652 4.910 1.00 98.31 130 ARG A N 1
ATOM 1071 C CA . ARG A 1 130 ? -11.643 12.773 3.955 1.00 98.31 130 ARG A CA 1
ATOM 1072 C C . ARG A 1 130 ? -10.259 13.331 3.631 1.00 98.31 130 ARG A C 1
ATOM 1074 O O . ARG A 1 130 ? -9.951 13.522 2.456 1.00 98.31 130 ARG A O 1
ATOM 1081 N N . GLU A 1 131 ? -9.404 13.533 4.631 1.00 98.06 131 GLU A N 1
ATOM 1082 C CA . GLU A 1 131 ? -8.045 14.026 4.395 1.00 98.06 131 GLU A CA 1
ATOM 1083 C C . GLU A 1 131 ? -7.204 13.032 3.580 1.00 98.06 131 GLU A C 1
ATOM 1085 O O . GLU A 1 131 ? -6.516 13.429 2.635 1.00 98.06 131 GLU A O 1
ATOM 1090 N N . MET A 1 132 ? -7.275 11.735 3.901 1.00 98.19 132 MET A N 1
ATOM 1091 C CA . MET A 1 132 ? -6.531 10.708 3.164 1.00 98.19 132 MET A CA 1
ATOM 1092 C C . MET A 1 132 ? -6.987 10.616 1.705 1.00 98.19 132 MET A C 1
ATOM 1094 O O . MET A 1 132 ? -6.145 10.519 0.812 1.00 98.19 132 MET A O 1
ATOM 1098 N N . ILE A 1 133 ? -8.295 10.716 1.442 1.00 97.88 133 ILE A N 1
ATOM 1099 C CA . ILE A 1 133 ? -8.838 10.759 0.076 1.00 97.88 133 ILE A CA 1
ATOM 1100 C C . ILE A 1 133 ? -8.270 11.955 -0.695 1.00 97.88 133 ILE A C 1
ATOM 1102 O O . ILE A 1 133 ? -7.834 11.796 -1.836 1.00 97.88 133 ILE A O 1
ATOM 1106 N N . GLU A 1 134 ? -8.235 13.144 -0.091 1.00 97.31 134 GLU A N 1
ATOM 1107 C CA . GLU A 1 134 ? -7.695 14.337 -0.750 1.00 97.31 134 GLU A CA 1
ATOM 1108 C C . GLU A 1 134 ? -6.193 14.217 -1.045 1.00 97.31 134 GLU A C 1
ATOM 1110 O O . GLU A 1 134 ? -5.750 14.607 -2.130 1.00 97.31 134 GLU A O 1
ATOM 1115 N N . LYS A 1 135 ? -5.414 13.608 -0.143 1.00 95.38 135 LYS A N 1
ATOM 1116 C CA . LYS A 1 135 ? -3.996 13.293 -0.393 1.00 95.38 135 LYS 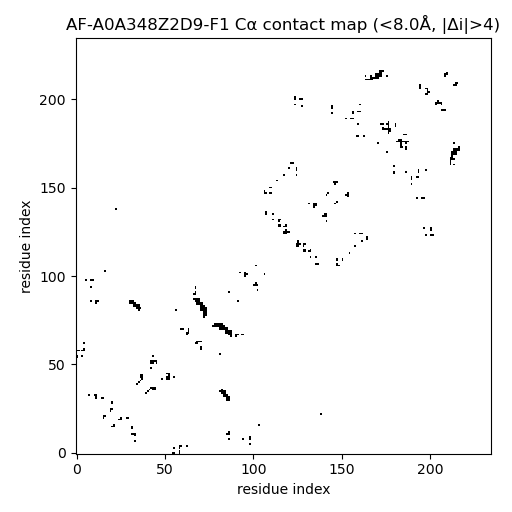A CA 1
ATOM 1117 C C . LYS A 1 135 ? -3.823 12.320 -1.561 1.00 95.38 135 LYS A C 1
ATOM 1119 O O . LYS A 1 135 ? -3.008 12.576 -2.448 1.00 95.38 135 LYS A O 1
ATOM 1124 N N . LEU A 1 136 ? -4.620 11.251 -1.622 1.00 94.31 136 LEU A N 1
ATOM 1125 C CA . LEU A 1 136 ? -4.566 10.283 -2.726 1.00 94.31 136 LEU A CA 1
ATOM 1126 C C . LEU A 1 136 ? -4.949 10.913 -4.071 1.00 94.31 136 LEU A C 1
ATOM 1128 O O . LEU A 1 136 ? -4.248 10.711 -5.061 1.00 94.31 136 LEU A O 1
ATOM 1132 N N . LYS A 1 137 ? -5.988 11.760 -4.113 1.00 92.00 137 LYS A N 1
ATOM 1133 C CA . LYS A 1 137 ? -6.355 12.524 -5.325 1.00 92.00 137 LYS A CA 1
ATOM 1134 C C . LYS A 1 137 ? -5.218 13.427 -5.811 1.00 92.00 137 LYS A C 1
ATOM 1136 O O . LYS A 1 137 ? -5.021 13.574 -7.016 1.00 92.00 137 LYS A O 1
ATOM 1141 N N . ARG A 1 138 ? -4.437 13.992 -4.885 1.00 90.12 138 ARG A N 1
ATOM 1142 C CA . ARG A 1 138 ? -3.228 14.785 -5.175 1.00 90.12 138 ARG A CA 1
ATOM 1143 C C . ARG A 1 138 ? -1.981 13.939 -5.458 1.00 90.12 138 ARG A C 1
ATOM 1145 O O . ARG A 1 138 ? -0.908 14.496 -5.689 1.00 90.12 138 ARG A O 1
ATOM 1152 N N . LYS A 1 139 ? -2.104 12.605 -5.491 1.00 87.62 139 LYS A N 1
ATOM 1153 C CA . LYS A 1 139 ? -1.000 11.644 -5.682 1.00 87.62 139 LYS A CA 1
ATOM 1154 C C . LYS A 1 139 ? 0.088 11.767 -4.606 1.00 87.62 139 LYS A C 1
ATOM 1156 O O . LYS A 1 139 ? 1.267 11.487 -4.859 1.00 87.62 139 LYS A O 1
ATOM 1161 N N . GLU A 1 140 ? -0.301 12.200 -3.410 1.00 89.12 140 GLU A N 1
ATOM 1162 C CA . GLU A 1 140 ? 0.547 12.280 -2.225 1.00 89.12 140 GLU A CA 1
ATOM 1163 C C . GLU A 1 140 ? 0.554 10.941 -1.475 1.00 89.12 140 GLU A C 1
ATOM 1165 O O . GLU A 1 140 ? -0.391 10.158 -1.533 1.00 89.12 140 GLU A O 1
ATOM 1170 N N . SER A 1 141 ? 1.649 10.656 -0.768 1.00 89.44 141 SER A N 1
ATOM 1171 C CA . SER A 1 141 ? 1.770 9.418 0.006 1.00 89.44 141 SER A CA 1
ATOM 1172 C C . SER A 1 141 ? 1.021 9.524 1.332 1.00 89.44 141 SER A C 1
ATOM 1174 O O . SER A 1 141 ? 1.253 10.458 2.099 1.00 89.44 141 SER A O 1
ATOM 1176 N N . ILE A 1 142 ? 0.212 8.510 1.646 1.00 95.56 142 ILE A N 1
ATOM 1177 C CA . ILE A 1 142 ? -0.429 8.344 2.960 1.00 95.56 142 ILE A CA 1
ATOM 1178 C C . ILE A 1 142 ? 0.219 7.239 3.806 1.00 95.56 142 ILE A C 1
ATOM 1180 O O . ILE A 1 142 ? -0.286 6.909 4.879 1.00 95.56 142 ILE A O 1
ATOM 1184 N N . LYS A 1 143 ? 1.377 6.709 3.372 1.00 93.81 143 LYS A N 1
ATOM 1185 C CA . LYS A 1 143 ? 2.082 5.573 4.002 1.00 93.81 143 LYS A CA 1
ATOM 1186 C C . LYS A 1 143 ? 2.471 5.804 5.469 1.00 93.81 143 LYS A C 1
ATOM 1188 O O . LYS A 1 143 ? 2.747 4.852 6.190 1.00 93.81 143 LYS A O 1
ATOM 1193 N N . LYS A 1 144 ? 2.441 7.063 5.931 1.00 94.44 144 LYS A N 1
ATOM 1194 C CA . LYS A 1 144 ? 2.532 7.430 7.355 1.00 94.44 144 LYS A CA 1
ATOM 1195 C C . LYS A 1 144 ? 1.461 6.718 8.202 1.00 94.44 144 LYS A C 1
ATOM 1197 O O . LYS A 1 144 ? 1.754 6.353 9.341 1.00 94.44 144 LYS A O 1
ATOM 1202 N N . TYR A 1 145 ? 0.264 6.531 7.646 1.00 96.88 145 TYR A N 1
ATOM 1203 C CA . TYR A 1 145 ? -0.910 5.981 8.327 1.00 96.88 145 TYR A CA 1
ATOM 1204 C C . TYR A 1 145 ? -1.376 4.658 7.714 1.00 96.88 145 TYR A C 1
ATOM 1206 O O . TYR A 1 145 ? -1.591 3.692 8.441 1.00 96.88 145 TYR A O 1
ATOM 1214 N N . LEU A 1 146 ? -1.500 4.598 6.384 1.00 97.06 146 LEU A N 1
ATOM 1215 C CA . LEU A 1 146 ? -2.098 3.470 5.665 1.00 97.06 146 LEU A CA 1
ATOM 1216 C C . LEU A 1 146 ? -1.194 3.005 4.526 1.00 97.06 146 LEU A C 1
ATOM 1218 O O . LEU A 1 146 ? -0.717 3.819 3.736 1.00 97.06 146 LEU A O 1
ATOM 1222 N N . ASP A 1 147 ? -0.993 1.692 4.420 1.00 95.19 147 ASP A N 1
ATOM 1223 C CA . ASP A 1 147 ? -0.316 1.081 3.276 1.00 95.19 147 ASP A CA 1
ATOM 1224 C C . ASP A 1 147 ? -1.365 0.519 2.316 1.00 95.19 147 ASP A C 1
ATOM 1226 O O . ASP A 1 147 ? -1.823 -0.604 2.481 1.00 95.19 147 ASP A O 1
ATOM 1230 N N . ILE A 1 148 ? -1.783 1.316 1.331 1.00 93.00 148 ILE A N 1
ATOM 1231 C CA . ILE A 1 148 ? -2.857 0.957 0.383 1.00 93.00 148 ILE A CA 1
ATOM 1232 C C . ILE A 1 148 ? -2.499 -0.213 -0.545 1.00 93.00 148 ILE A C 1
ATOM 1234 O O . ILE A 1 148 ? -3.378 -0.765 -1.197 1.00 93.00 148 ILE A O 1
ATOM 1238 N N . GLU A 1 149 ? -1.233 -0.635 -0.577 1.00 90.19 149 GLU A N 1
ATOM 1239 C CA . GLU A 1 149 ? -0.839 -1.909 -1.193 1.00 90.19 149 GLU A CA 1
ATOM 1240 C C . GLU A 1 149 ? -1.331 -3.117 -0.369 1.00 90.19 149 GLU A C 1
ATOM 1242 O O . GLU A 1 149 ? -1.543 -4.198 -0.917 1.00 90.19 149 GLU A O 1
ATOM 1247 N N . ASN A 1 150 ? -1.572 -2.925 0.933 1.00 94.31 150 ASN A N 1
ATOM 1248 C CA . ASN A 1 150 ? -2.154 -3.889 1.862 1.00 94.31 150 ASN A CA 1
ATOM 1249 C C . ASN A 1 150 ? -3.561 -3.439 2.296 1.00 94.31 150 ASN A C 1
ATOM 1251 O O . ASN A 1 150 ? -3.786 -2.933 3.401 1.00 94.31 150 ASN A O 1
ATOM 1255 N N . ILE A 1 151 ? -4.529 -3.629 1.397 1.00 93.56 151 ILE A N 1
ATOM 1256 C CA . ILE A 1 151 ? -5.933 -3.241 1.607 1.00 93.56 151 ILE A CA 1
ATOM 1257 C C . ILE A 1 151 ? -6.543 -3.904 2.846 1.00 93.56 151 ILE A C 1
ATOM 1259 O O . ILE A 1 151 ? -7.305 -3.265 3.568 1.00 93.56 151 ILE A O 1
ATOM 1263 N N . GLU A 1 152 ? -6.178 -5.152 3.130 1.00 94.75 152 GLU A N 1
ATOM 1264 C CA . GLU A 1 152 ? -6.692 -5.879 4.290 1.00 94.75 152 GLU A CA 1
ATOM 1265 C C . GLU A 1 152 ? -6.216 -5.247 5.604 1.00 94.75 152 GLU A C 1
ATOM 1267 O O . GLU A 1 152 ? -7.006 -5.033 6.522 1.00 94.75 152 GLU A O 1
ATOM 1272 N N . GLU A 1 153 ? -4.941 -4.874 5.711 1.00 96.38 153 GLU A N 1
ATOM 1273 C CA . GLU A 1 153 ? -4.453 -4.134 6.880 1.00 96.38 153 GLU A CA 1
ATOM 1274 C C . GLU A 1 153 ? -5.134 -2.766 7.014 1.00 96.38 153 GLU A C 1
ATOM 1276 O O . GLU A 1 153 ? -5.545 -2.397 8.114 1.00 96.38 153 GLU A O 1
ATOM 1281 N N . CYS A 1 154 ? -5.328 -2.044 5.904 1.00 97.81 154 CYS A N 1
ATOM 1282 C CA . CYS A 1 154 ? -6.059 -0.774 5.910 1.00 97.81 154 CYS A CA 1
ATOM 1283 C C . CYS A 1 154 ? -7.485 -0.941 6.442 1.00 97.81 154 CYS A C 1
ATOM 1285 O O . CYS A 1 154 ? -7.922 -0.151 7.278 1.00 97.81 154 CYS A O 1
ATOM 1287 N N . LYS A 1 155 ? -8.195 -1.985 6.000 1.00 97.38 155 LYS A N 1
ATOM 1288 C CA . LYS A 1 155 ? -9.540 -2.304 6.483 1.00 97.38 155 LYS A CA 1
ATOM 1289 C C . LYS A 1 155 ? -9.534 -2.566 7.988 1.00 97.38 155 LYS A C 1
ATOM 1291 O O . LYS A 1 155 ? -10.317 -1.951 8.702 1.00 97.38 155 LYS A O 1
ATOM 1296 N N . ASN A 1 156 ? -8.609 -3.396 8.474 1.00 97.69 156 ASN A N 1
ATOM 1297 C CA . ASN A 1 156 ? -8.494 -3.706 9.902 1.00 97.69 156 ASN A CA 1
ATOM 1298 C C . ASN A 1 156 ? -8.212 -2.447 10.758 1.00 97.69 156 ASN A C 1
ATOM 1300 O O . ASN A 1 156 ? -8.745 -2.315 11.861 1.00 97.69 156 ASN A O 1
ATOM 1304 N N . ILE A 1 157 ? -7.415 -1.495 10.252 1.00 98.38 157 ILE A N 1
ATOM 1305 C CA . ILE A 1 157 ? -7.158 -0.203 10.919 1.00 98.38 157 ILE A CA 1
ATOM 1306 C C . ILE A 1 157 ? -8.424 0.661 10.971 1.00 98.38 157 ILE A C 1
ATOM 1308 O O . ILE A 1 157 ? -8.764 1.175 12.036 1.00 98.38 157 ILE A O 1
ATOM 1312 N N . LEU A 1 158 ? -9.126 0.827 9.846 1.00 98.31 158 LEU A N 1
ATOM 1313 C CA . LEU A 1 158 ? -10.351 1.637 9.779 1.00 98.31 158 LEU A CA 1
ATOM 1314 C C . LEU A 1 158 ? -11.469 1.048 10.645 1.00 98.31 158 LEU A C 1
ATOM 1316 O O . LEU A 1 158 ? -12.165 1.776 11.350 1.00 98.31 158 LEU A O 1
ATOM 1320 N N . GLU A 1 159 ? -11.601 -0.276 10.637 1.00 97.50 159 GLU A N 1
ATOM 1321 C CA . GLU A 1 159 ? -12.542 -1.001 11.483 1.00 97.50 159 GLU A CA 1
ATOM 1322 C C . GLU A 1 159 ? -12.191 -0.850 12.967 1.00 97.50 159 GLU A C 1
ATOM 1324 O O . GLU A 1 159 ? -13.068 -0.538 13.769 1.00 97.50 159 GLU A O 1
ATOM 1329 N N . SER A 1 160 ? -10.907 -0.941 13.331 1.00 97.50 160 SER A N 1
ATOM 1330 C CA . SER A 1 160 ? -10.464 -0.648 14.700 1.00 97.50 160 SER A CA 1
ATOM 1331 C C . SER A 1 160 ? -10.850 0.758 15.129 1.00 97.50 160 SER A C 1
ATOM 1333 O O . SER A 1 160 ? -11.454 0.910 16.181 1.00 97.50 160 SER A O 1
ATOM 1335 N N . LEU A 1 161 ? -10.542 1.780 14.322 1.00 98.06 161 LEU A N 1
ATOM 1336 C CA . LEU A 1 161 ? -10.892 3.168 14.640 1.00 98.06 161 LEU A CA 1
ATOM 1337 C C . LEU A 1 161 ? -12.394 3.303 14.897 1.00 98.06 161 LEU A C 1
ATOM 1339 O O . LEU A 1 161 ? -12.785 3.866 15.914 1.00 98.06 161 LEU A O 1
ATOM 1343 N N . LYS A 1 162 ? -13.224 2.719 14.026 1.00 97.56 162 LYS A N 1
ATOM 1344 C CA . LYS A 1 162 ? -14.681 2.736 14.173 1.00 97.56 162 LYS A CA 1
ATOM 1345 C C . LYS A 1 162 ? -15.134 2.172 15.520 1.00 97.56 162 LYS A C 1
ATOM 1347 O O . LYS A 1 162 ? -15.960 2.794 16.176 1.00 97.56 162 LYS A O 1
ATOM 1352 N N . TYR A 1 163 ? -14.606 1.018 15.930 1.00 97.12 163 TYR A N 1
ATOM 1353 C CA . TYR A 1 163 ? -15.001 0.375 17.186 1.00 97.12 163 TYR A CA 1
ATOM 1354 C C . TYR A 1 163 ? -14.368 1.007 18.429 1.0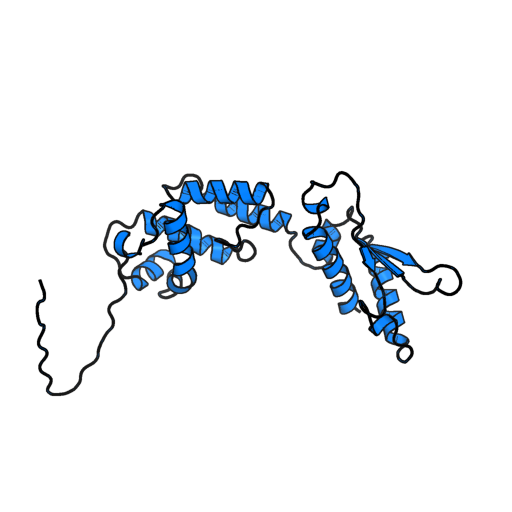0 97.12 163 TYR A C 1
ATOM 1356 O O . TYR A 1 163 ? -15.010 1.009 19.471 1.00 97.12 163 TYR A O 1
ATOM 1364 N N . VAL A 1 164 ? -13.151 1.551 18.332 1.00 96.88 164 VAL A N 1
ATOM 1365 C CA . VAL A 1 164 ? -12.481 2.254 19.440 1.00 96.88 164 VAL A CA 1
ATOM 1366 C C . VAL A 1 164 ? -13.268 3.507 19.828 1.00 96.88 164 VAL A C 1
ATOM 1368 O O . VAL A 1 164 ? -13.545 3.713 21.001 1.00 96.88 164 VAL A O 1
ATOM 1371 N N . ILE A 1 165 ? -13.683 4.317 18.848 1.00 95.00 165 ILE A N 1
ATOM 1372 C CA . ILE A 1 165 ? -14.339 5.617 19.09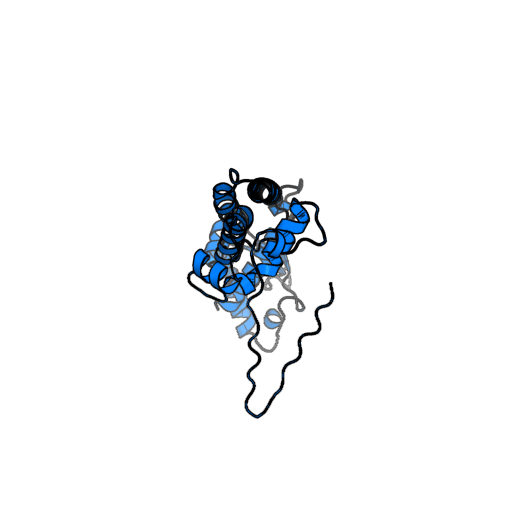0 1.00 95.00 165 ILE A CA 1
ATOM 1373 C C . ILE A 1 165 ? -15.694 5.473 19.804 1.00 95.00 165 ILE A C 1
ATOM 1375 O O . ILE A 1 165 ? -16.122 6.389 20.498 1.00 95.00 165 ILE A O 1
ATOM 1379 N N . VAL A 1 166 ? -16.376 4.341 19.626 1.00 94.69 166 VAL A N 1
ATOM 1380 C CA . VAL A 1 166 ? -17.720 4.088 20.178 1.00 94.69 166 VAL A CA 1
ATOM 1381 C C . VAL A 1 166 ? -17.710 3.097 21.344 1.00 94.69 166 VAL A C 1
ATOM 1383 O O . VAL A 1 166 ? -18.759 2.579 21.725 1.00 94.69 166 VAL A O 1
ATOM 1386 N N . GLN A 1 167 ? -16.537 2.764 21.884 1.00 96.25 167 GLN A N 1
ATOM 1387 C CA . GLN A 1 167 ? -16.439 1.825 22.995 1.00 96.25 167 GLN A CA 1
ATOM 1388 C C . GLN A 1 167 ? -16.776 2.529 24.318 1.00 96.25 167 GLN A C 1
ATOM 1390 O O . GLN A 1 167 ? -15.969 3.261 24.883 1.00 96.25 167 GLN A O 1
ATOM 1395 N N . GLU A 1 168 ? -17.989 2.292 24.817 1.00 93.06 168 GLU A N 1
ATOM 1396 C CA . GLU A 1 168 ? -18.508 2.933 26.036 1.00 93.06 168 GLU A CA 1
ATOM 1397 C C . GLU A 1 168 ? -18.192 2.157 27.324 1.00 93.06 168 GLU A C 1
ATOM 1399 O O . GLU A 1 168 ? -18.026 2.756 28.381 1.00 93.06 168 GLU A O 1
ATOM 1404 N N . GLU A 1 169 ? -18.103 0.827 27.248 1.00 95.38 169 GLU A N 1
ATOM 1405 C CA . GLU A 1 169 ? -17.865 -0.033 28.414 1.00 95.38 169 GLU A CA 1
ATOM 1406 C C . GLU A 1 169 ? -16.404 -0.481 28.499 1.00 95.38 169 GLU A C 1
ATOM 1408 O O . GLU A 1 169 ? -15.746 -0.681 27.478 1.00 95.38 169 GLU A O 1
ATOM 1413 N N . GLU A 1 170 ? -15.894 -0.711 29.707 1.00 96.06 170 GLU A N 1
ATOM 1414 C CA . GLU A 1 170 ? -14.547 -1.255 29.875 1.00 96.06 170 GLU A CA 1
ATOM 1415 C C . GLU A 1 170 ? -14.406 -2.643 29.242 1.00 96.06 170 GLU A C 1
ATOM 1417 O O . GLU A 1 170 ? -15.181 -3.570 29.494 1.00 96.06 170 GLU A O 1
ATOM 1422 N N . ILE A 1 171 ? -13.367 -2.807 28.424 1.00 96.06 171 ILE A N 1
ATOM 1423 C CA . ILE A 1 171 ? -13.040 -4.070 27.773 1.00 96.06 171 ILE A CA 1
ATOM 1424 C C . ILE A 1 171 ? -11.532 -4.296 27.759 1.00 96.06 171 ILE A C 1
ATOM 1426 O O . ILE A 1 171 ? -10.741 -3.416 27.434 1.00 96.06 171 ILE A O 1
ATOM 1430 N N . PHE A 1 172 ? -11.102 -5.520 28.061 1.00 96.25 172 PHE A N 1
ATOM 1431 C CA . PHE A 1 172 ? -9.697 -5.874 27.893 1.00 96.25 172 PHE A CA 1
ATOM 1432 C C . PHE A 1 172 ? -9.312 -5.940 26.416 1.00 96.25 172 PHE A C 1
ATOM 1434 O O . PHE A 1 172 ? -10.049 -6.482 25.592 1.00 96.25 172 PHE A O 1
ATOM 1441 N N . LYS A 1 173 ? -8.099 -5.499 26.089 1.00 95.56 173 LYS A N 1
ATOM 1442 C CA . LYS A 1 173 ? -7.579 -5.440 24.718 1.00 95.56 173 LYS A CA 1
ATOM 1443 C C . LYS A 1 173 ? -7.704 -6.756 23.933 1.00 95.56 173 LYS A C 1
ATOM 1445 O O . LYS A 1 173 ? -8.020 -6.723 22.747 1.00 95.56 173 LYS A O 1
ATOM 1450 N N . ARG A 1 174 ? -7.514 -7.931 24.560 1.00 94.75 174 ARG A N 1
ATOM 1451 C CA . ARG A 1 174 ? -7.733 -9.227 23.870 1.00 94.75 174 ARG A CA 1
ATOM 1452 C C . ARG A 1 174 ? -9.204 -9.465 23.556 1.00 94.75 174 ARG A C 1
ATOM 1454 O O . ARG A 1 174 ? -9.511 -9.952 22.473 1.00 94.75 174 ARG A O 1
ATOM 1461 N N . ASN A 1 175 ? -10.098 -9.110 24.475 1.00 96.06 175 ASN A N 1
ATOM 1462 C CA . ASN A 1 175 ? -11.539 -9.238 24.272 1.00 96.06 175 ASN A CA 1
ATOM 1463 C C . ASN A 1 175 ? -12.021 -8.258 23.201 1.00 96.06 175 ASN A C 1
ATOM 1465 O O . ASN A 1 175 ? -12.825 -8.644 22.360 1.00 96.06 175 ASN A O 1
ATOM 1469 N N . PHE A 1 176 ? -11.474 -7.039 23.169 1.00 97.25 176 PHE A N 1
ATOM 1470 C CA . PHE A 1 176 ? -11.690 -6.091 22.076 1.00 97.25 176 PHE A CA 1
ATOM 1471 C C . PHE A 1 176 ? -11.247 -6.689 20.734 1.00 97.25 176 PHE A C 1
ATOM 1473 O O . PHE A 1 176 ? -12.024 -6.728 19.785 1.00 97.25 176 PHE A O 1
ATOM 1480 N N . SER A 1 177 ? -10.037 -7.254 20.674 1.00 97.19 177 SER A N 1
ATOM 1481 C CA . SER A 1 177 ? -9.522 -7.897 19.461 1.00 97.19 177 SER A CA 1
ATOM 1482 C C . SER A 1 177 ? -10.404 -9.067 18.995 1.00 97.19 177 SER A C 1
ATOM 1484 O O . SER A 1 177 ? -10.692 -9.180 17.808 1.00 97.19 177 SER A O 1
ATOM 1486 N N . ILE A 1 178 ? -10.901 -9.904 19.914 1.00 97.00 178 ILE A N 1
ATOM 1487 C CA . ILE A 1 178 ? -11.846 -10.988 19.589 1.00 97.00 178 ILE A CA 1
ATOM 1488 C C . ILE A 1 178 ? -13.186 -10.423 19.104 1.00 97.00 178 ILE A C 1
ATOM 1490 O O . ILE A 1 178 ? -13.723 -10.916 18.117 1.00 97.00 178 ILE A O 1
ATOM 1494 N N . LYS A 1 179 ? -13.719 -9.391 19.768 1.00 95.69 179 LYS A N 1
ATOM 1495 C CA . LYS A 1 179 ? -14.992 -8.748 19.409 1.00 95.69 179 LYS A CA 1
ATOM 1496 C C . LYS A 1 179 ? -14.960 -8.195 17.984 1.00 95.69 179 LYS A C 1
ATOM 1498 O O . LYS A 1 179 ? -15.940 -8.346 17.265 1.00 95.69 179 LYS A O 1
ATOM 1503 N N . VAL A 1 180 ? -13.849 -7.573 17.591 1.00 96.06 180 VAL A N 1
ATOM 1504 C CA . VAL A 1 180 ? -13.712 -6.932 16.275 1.00 96.06 180 VAL A CA 1
ATOM 1505 C C . VAL A 1 180 ? -13.256 -7.920 15.194 1.00 96.06 180 VAL A C 1
ATOM 1507 O O . VAL A 1 180 ? -13.771 -7.885 14.084 1.00 96.06 180 VAL A O 1
ATOM 1510 N N . PHE A 1 181 ? -12.324 -8.828 15.503 1.00 96.19 181 PHE A N 1
ATOM 1511 C CA . PHE A 1 181 ? -11.632 -9.646 14.493 1.00 96.19 181 PHE A CA 1
ATOM 1512 C C . PHE A 1 181 ? -11.813 -11.158 14.640 1.00 96.19 181 PHE A C 1
ATOM 1514 O O . PHE A 1 181 ? -11.330 -11.913 13.798 1.00 96.19 181 PHE A O 1
ATOM 1521 N N . GLY A 1 182 ? -12.419 -11.633 15.729 1.00 95.62 182 GLY A N 1
ATOM 1522 C CA . GLY A 1 182 ? -12.432 -13.058 16.077 1.00 95.62 182 GLY A CA 1
ATOM 1523 C C . GLY A 1 182 ? -11.055 -13.623 16.454 1.00 95.62 182 GLY A C 1
ATOM 1524 O O . GLY A 1 182 ? -10.911 -14.832 16.611 1.00 95.62 182 GLY A O 1
ATOM 1525 N N . ASP A 1 183 ? -10.041 -12.769 16.621 1.00 96.06 183 ASP A N 1
ATOM 1526 C CA . ASP A 1 183 ? -8.655 -13.147 16.902 1.00 96.06 183 ASP A CA 1
ATOM 1527 C C . ASP A 1 183 ? -8.114 -12.297 18.056 1.00 96.06 183 ASP A C 1
ATOM 1529 O O . ASP A 1 183 ? -8.149 -11.071 18.011 1.00 96.06 183 ASP A O 1
ATOM 1533 N N . SER A 1 184 ? -7.589 -12.947 19.096 1.00 93.56 184 SER A N 1
ATOM 1534 C CA . SER A 1 184 ? -7.120 -12.288 20.328 1.00 93.56 184 SER A CA 1
ATOM 1535 C C . SER A 1 184 ? -5.877 -11.401 20.191 1.00 93.56 184 SER A C 1
ATOM 1537 O O . SER A 1 184 ? -5.588 -10.637 21.111 1.00 93.56 184 SER A O 1
ATOM 1539 N N . LYS A 1 185 ? -5.133 -11.501 19.086 1.00 93.69 185 LYS A N 1
ATOM 1540 C CA . LYS A 1 185 ? -3.869 -10.785 18.847 1.00 93.69 185 LYS A CA 1
ATOM 1541 C C . LYS A 1 185 ? -3.907 -9.877 17.626 1.00 93.69 185 LYS A C 1
ATOM 1543 O O . LYS A 1 185 ? -2.997 -9.072 17.446 1.00 93.69 185 LYS A O 1
ATOM 1548 N N . LYS A 1 186 ? -4.930 -9.980 16.778 1.00 95.88 186 LYS A N 1
ATOM 1549 C CA . LYS A 1 186 ? -5.019 -9.193 15.543 1.00 95.88 186 LYS A CA 1
ATOM 1550 C C . LYS A 1 186 ? -4.880 -7.689 15.789 1.00 95.88 186 LYS A C 1
ATOM 1552 O O . LYS A 1 186 ? -4.089 -7.048 15.100 1.00 95.88 186 LYS A O 1
ATOM 1557 N N . PHE A 1 187 ? -5.565 -7.145 16.792 1.00 97.06 187 PHE A N 1
ATOM 1558 C CA . PHE A 1 187 ? -5.493 -5.722 17.120 1.00 97.06 187 PHE A CA 1
ATOM 1559 C C . PHE A 1 187 ? -4.081 -5.270 17.531 1.00 97.06 187 PHE A C 1
ATOM 1561 O O . PHE A 1 187 ? -3.641 -4.207 17.109 1.00 97.06 187 PHE A O 1
ATOM 1568 N N . GLU A 1 188 ? -3.322 -6.100 18.255 1.00 94.88 188 GLU A N 1
ATOM 1569 C CA . GLU A 1 188 ? -1.947 -5.792 18.695 1.00 94.88 188 GLU A CA 1
ATOM 1570 C C . GLU A 1 188 ? -1.017 -5.477 17.510 1.00 94.88 188 GLU A C 1
ATOM 1572 O O . GLU A 1 188 ? -0.137 -4.624 17.602 1.00 94.88 188 GLU A O 1
ATOM 1577 N N . THR A 1 189 ? -1.253 -6.108 16.354 1.00 95.62 189 THR A N 1
ATOM 1578 C CA . THR A 1 189 ? -0.448 -5.891 15.138 1.00 95.62 189 THR A CA 1
ATOM 1579 C C . THR A 1 189 ? -0.649 -4.513 14.501 1.00 95.62 189 THR A C 1
ATOM 1581 O O . THR A 1 189 ? 0.224 -4.043 13.773 1.00 95.62 189 THR A O 1
ATOM 1584 N N . ILE A 1 190 ? -1.780 -3.857 14.778 1.00 96.06 190 ILE A N 1
ATOM 1585 C CA . ILE A 1 190 ? -2.180 -2.576 14.174 1.00 96.06 190 ILE A CA 1
ATOM 1586 C C . ILE A 1 190 ? -2.377 -1.450 15.199 1.00 96.06 190 ILE A C 1
ATOM 1588 O O . ILE A 1 190 ? -2.506 -0.289 14.807 1.00 96.06 190 ILE A O 1
ATOM 1592 N N . GLU A 1 191 ? -2.341 -1.766 16.495 1.00 95.81 191 GLU A N 1
ATOM 1593 C CA . GLU A 1 191 ? -2.544 -0.860 17.632 1.00 95.81 191 GLU A CA 1
ATOM 1594 C C . GLU A 1 191 ? -1.738 0.438 17.499 1.00 95.81 191 GLU A C 1
ATOM 1596 O O . GLU A 1 191 ? -2.295 1.530 17.584 1.00 95.81 191 GLU A O 1
ATOM 1601 N N . GLY A 1 192 ? -0.442 0.339 17.187 1.00 95.62 192 GLY A N 1
ATOM 1602 C CA . GLY A 1 192 ? 0.417 1.517 17.042 1.00 95.62 192 GLY A CA 1
ATOM 1603 C C . GLY A 1 192 ? -0.030 2.475 15.930 1.00 95.62 192 GLY A C 1
ATOM 1604 O O . GLY A 1 192 ? 0.095 3.690 16.078 1.00 95.62 192 GLY A O 1
ATOM 1605 N N . LYS A 1 193 ? -0.591 1.957 14.827 1.00 96.62 193 LYS A N 1
ATOM 1606 C CA . LYS A 1 193 ? -1.141 2.792 13.746 1.00 96.62 193 LYS A CA 1
ATOM 1607 C C . LYS A 1 193 ? -2.466 3.428 14.155 1.00 96.62 193 LYS A C 1
ATOM 1609 O O . LYS A 1 193 ? -2.667 4.604 13.869 1.00 96.62 193 LYS A O 1
ATOM 1614 N N . VAL A 1 194 ? -3.329 2.678 14.840 1.00 97.44 194 VAL A N 1
ATOM 1615 C CA . VAL A 1 194 ? -4.612 3.177 15.363 1.00 97.44 194 VAL A CA 1
ATOM 1616 C C . VAL A 1 194 ? -4.372 4.329 16.338 1.00 97.44 194 VAL A C 1
ATOM 1618 O O . VAL A 1 194 ? -4.878 5.425 16.108 1.00 97.44 194 VAL A O 1
ATOM 1621 N N . ILE A 1 195 ? -3.518 4.130 17.347 1.00 96.19 195 ILE A N 1
ATOM 1622 C CA . ILE A 1 195 ? -3.162 5.165 18.329 1.00 96.19 195 ILE A CA 1
ATOM 1623 C C . ILE A 1 195 ? -2.563 6.385 17.629 1.00 96.19 195 ILE A C 1
ATOM 1625 O O . ILE A 1 195 ? -2.961 7.508 17.913 1.00 96.19 195 ILE A O 1
ATOM 1629 N N . ARG A 1 196 ? -1.647 6.193 16.671 1.00 96.31 196 ARG A N 1
ATOM 1630 C CA . ARG A 1 196 ? -1.058 7.313 15.921 1.00 96.31 196 ARG A CA 1
ATOM 1631 C C . ARG A 1 196 ? -2.110 8.155 15.199 1.00 96.31 196 ARG A C 1
ATOM 1633 O O . ARG A 1 196 ? -1.994 9.374 15.184 1.00 96.31 196 ARG A O 1
ATOM 1640 N N . ILE A 1 197 ? -3.097 7.517 14.570 1.00 97.31 197 ILE A N 1
ATOM 1641 C CA . ILE A 1 197 ? -4.174 8.233 13.877 1.00 97.31 197 ILE A CA 1
ATOM 1642 C C . ILE A 1 197 ? -5.020 9.009 14.888 1.00 97.31 197 ILE A C 1
ATOM 1644 O O . ILE A 1 197 ? -5.304 10.175 14.644 1.00 97.31 197 ILE A O 1
ATOM 1648 N N . LEU A 1 198 ? -5.373 8.396 16.022 1.00 96.88 198 LEU A N 1
ATOM 1649 C CA . LEU A 1 198 ? -6.127 9.067 17.083 1.00 96.88 198 LEU A CA 1
ATOM 1650 C C . LEU A 1 198 ? -5.371 10.290 17.619 1.00 96.88 198 LEU A C 1
ATOM 1652 O O . LEU A 1 198 ? -5.942 11.372 17.628 1.00 96.88 198 LEU A O 1
ATOM 1656 N N . LYS A 1 199 ? -4.081 10.150 17.951 1.00 96.06 199 LYS A N 1
ATOM 1657 C CA . LYS A 1 199 ? -3.220 11.256 18.412 1.00 96.06 199 LYS A CA 1
ATOM 1658 C C . LYS A 1 199 ? -3.200 12.425 17.433 1.00 96.06 199 LYS A C 1
ATOM 1660 O O . LYS A 1 199 ? -3.498 13.552 17.808 1.00 96.06 199 LYS A O 1
ATOM 1665 N N . ASP A 1 200 ? -2.897 12.142 16.166 1.00 96.12 200 ASP A N 1
ATOM 1666 C CA . ASP A 1 200 ? -2.742 13.177 15.141 1.00 96.12 200 ASP A CA 1
ATOM 1667 C C . ASP A 1 200 ? -4.074 13.876 14.792 1.00 96.12 200 ASP A C 1
ATOM 1669 O O . ASP A 1 200 ? -4.053 15.028 14.367 1.00 96.12 200 ASP A O 1
ATOM 1673 N N . PHE A 1 201 ? -5.222 13.195 14.920 1.00 95.88 201 PHE A N 1
ATOM 1674 C CA . PHE A 1 201 ? -6.535 13.736 14.523 1.00 95.88 201 PHE A CA 1
ATOM 1675 C C . PHE A 1 201 ? -7.411 14.219 15.684 1.00 95.88 201 PHE A C 1
ATOM 1677 O O . PHE A 1 201 ? -8.427 14.871 15.431 1.00 95.88 201 PHE A O 1
ATOM 1684 N N . LEU A 1 202 ? -7.042 13.907 16.926 1.00 94.75 202 LEU A N 1
ATOM 1685 C CA . LEU A 1 202 ? -7.629 14.486 18.138 1.00 94.75 202 LEU A CA 1
ATOM 1686 C C . LEU A 1 202 ? -6.754 15.586 18.749 1.00 94.75 202 LEU A C 1
ATOM 1688 O O . LEU A 1 202 ? -7.236 16.284 19.629 1.00 94.75 202 LEU A O 1
ATOM 1692 N N . ASP A 1 203 ? -5.530 15.770 18.241 1.00 92.38 203 ASP A N 1
ATOM 1693 C CA . ASP A 1 203 ? -4.547 16.742 18.743 1.00 92.38 203 ASP A CA 1
ATOM 1694 C C . ASP A 1 203 ? -4.106 16.459 20.194 1.00 92.38 203 ASP A C 1
ATOM 1696 O O . ASP A 1 203 ? -3.901 17.362 20.997 1.00 92.38 203 ASP A O 1
ATOM 1700 N N . GLU A 1 204 ? -3.954 15.171 20.531 1.00 91.25 204 GLU A N 1
ATOM 1701 C CA . GLU A 1 204 ? -3.646 14.690 21.886 1.00 91.25 204 GLU A CA 1
ATOM 1702 C C . GLU A 1 204 ? -2.401 13.785 21.881 1.00 91.25 204 GLU A C 1
ATOM 1704 O O . GLU A 1 204 ? -2.473 12.593 21.581 1.00 91.25 204 GLU A O 1
ATOM 1709 N N . GLU A 1 205 ? -1.219 14.318 22.217 1.00 87.50 205 GLU A N 1
ATOM 1710 C CA . GLU A 1 205 ? 0.052 13.569 22.118 1.00 87.50 205 GLU A CA 1
ATOM 1711 C C . GLU A 1 205 ? 0.166 12.390 23.100 1.00 87.50 205 GLU A C 1
ATOM 1713 O O . GLU A 1 205 ? 0.830 11.388 22.802 1.00 87.50 205 GLU A O 1
ATOM 1718 N N . ASN A 1 206 ? -0.487 12.481 24.260 1.00 88.94 206 ASN A N 1
ATOM 1719 C CA . ASN A 1 206 ? -0.415 11.479 25.330 1.00 88.94 206 ASN A CA 1
ATOM 1720 C C . ASN A 1 206 ? -1.575 10.477 25.315 1.00 88.94 206 ASN A C 1
ATOM 1722 O O . ASN A 1 206 ? -1.664 9.655 26.222 1.00 88.94 206 ASN A O 1
ATOM 1726 N N . LEU A 1 207 ? -2.392 10.495 24.258 1.00 91.81 207 LEU A N 1
ATOM 1727 C CA . LEU A 1 207 ? -3.576 9.656 24.146 1.00 91.81 207 LEU A CA 1
ATOM 1728 C C . LEU A 1 207 ? -3.249 8.161 24.240 1.00 91.81 207 LEU A C 1
ATOM 1730 O O . LEU A 1 207 ? -2.332 7.645 23.579 1.00 91.81 207 LEU A O 1
ATOM 1734 N N . SER A 1 208 ? -4.035 7.482 25.064 1.00 92.94 208 SER A N 1
ATOM 1735 C CA . SER A 1 208 ? -3.942 6.057 25.374 1.00 92.94 208 SER A CA 1
ATOM 1736 C C . SER A 1 208 ? -5.254 5.330 25.051 1.00 92.94 208 SER A C 1
ATOM 1738 O O . SER A 1 208 ? -6.274 5.956 24.776 1.00 92.94 208 SER A O 1
ATOM 1740 N N . LEU A 1 209 ? -5.242 3.995 25.021 1.00 94.50 209 LEU A N 1
ATOM 1741 C CA . LEU A 1 209 ? -6.457 3.214 24.735 1.00 94.50 209 LEU A CA 1
ATOM 1742 C C . LEU A 1 209 ? -7.417 3.175 25.927 1.00 94.50 209 LEU A C 1
ATOM 1744 O O . LEU A 1 209 ? -8.620 2.980 25.750 1.00 94.50 209 LEU A O 1
ATOM 1748 N N . GLU A 1 210 ? -6.887 3.393 27.123 1.00 93.88 210 GLU A N 1
ATOM 1749 C CA . GLU A 1 210 ? -7.632 3.484 28.368 1.00 93.88 210 GLU A CA 1
ATOM 1750 C C . GLU A 1 210 ? -8.665 4.622 28.326 1.00 93.88 210 GLU A C 1
ATOM 1752 O O . GLU A 1 210 ? -9.766 4.458 28.844 1.00 93.88 210 GLU A O 1
ATOM 1757 N N . GLU A 1 211 ? -8.377 5.720 27.618 1.00 93.12 211 GLU A N 1
ATOM 1758 C CA . GLU A 1 211 ? -9.329 6.821 27.371 1.00 93.12 211 GLU A CA 1
ATOM 1759 C C . GLU A 1 211 ? -10.551 6.399 26.540 1.00 93.12 211 GLU A C 1
ATOM 1761 O O . GLU A 1 211 ? -11.584 7.063 26.570 1.00 93.12 211 GLU A O 1
ATOM 1766 N N . PHE A 1 212 ? -10.451 5.275 25.827 1.00 95.38 212 PHE A N 1
ATOM 1767 C CA . PHE A 1 212 ? -11.529 4.663 25.046 1.00 95.38 212 PHE A CA 1
ATOM 1768 C C . PHE A 1 212 ? -12.081 3.405 25.725 1.00 95.38 212 PHE A C 1
ATOM 1770 O O . PHE A 1 212 ? -12.629 2.527 25.059 1.00 95.38 212 PHE A O 1
ATOM 1777 N N . ASN A 1 213 ? -11.899 3.275 27.044 1.00 96.31 213 ASN A N 1
ATOM 1778 C CA . ASN A 1 213 ? -12.335 2.125 27.839 1.00 96.31 213 ASN A CA 1
ATOM 1779 C C . ASN A 1 213 ? -11.700 0.788 27.401 1.00 96.31 213 ASN A C 1
ATOM 1781 O O . ASN A 1 213 ? -12.227 -0.288 27.690 1.00 96.31 213 ASN A O 1
ATOM 1785 N N . ILE A 1 214 ? -10.556 0.817 26.708 1.00 96.75 214 ILE A N 1
ATOM 1786 C CA . ILE A 1 214 ? -9.842 -0.392 26.283 1.00 96.75 214 ILE A CA 1
ATOM 1787 C C . ILE A 1 214 ? -8.619 -0.581 27.175 1.00 96.75 214 ILE A C 1
ATOM 1789 O O . ILE A 1 214 ? -7.580 0.051 27.003 1.00 96.75 214 ILE A O 1
ATOM 1793 N N . LEU A 1 215 ? -8.743 -1.500 28.127 1.00 93.88 215 LEU A N 1
ATOM 1794 C CA . LEU A 1 215 ? -7.730 -1.752 29.142 1.00 93.88 215 LEU A CA 1
ATOM 1795 C C . LEU A 1 215 ? -6.694 -2.771 28.672 1.00 93.88 215 LEU A C 1
ATOM 1797 O O . LEU A 1 215 ? -6.994 -3.756 27.983 1.00 93.88 215 LEU A O 1
ATOM 1801 N N . ASN A 1 216 ? -5.459 -2.600 29.132 1.00 90.31 216 ASN A N 1
ATOM 1802 C CA . ASN A 1 216 ? -4.449 -3.638 29.006 1.00 90.31 216 ASN A CA 1
ATOM 1803 C C . ASN A 1 216 ? -4.891 -4.929 29.717 1.00 90.31 216 ASN A C 1
ATOM 1805 O O . ASN A 1 216 ? -5.508 -4.914 30.780 1.00 90.31 216 ASN A O 1
ATOM 1809 N N . ASN A 1 217 ? -4.589 -6.079 29.108 1.00 83.81 217 ASN A N 1
ATOM 1810 C CA . ASN A 1 217 ? -4.945 -7.366 29.706 1.00 83.81 217 ASN A CA 1
ATOM 1811 C C . ASN A 1 217 ? -4.138 -7.577 30.995 1.00 83.81 217 ASN A C 1
ATOM 1813 O O . ASN A 1 217 ? -2.924 -7.351 30.968 1.00 83.81 217 ASN A O 1
ATOM 1817 N N . PRO A 1 218 ? -4.754 -8.078 32.078 1.00 79.06 218 PRO A N 1
ATOM 1818 C CA . PRO A 1 218 ? -4.031 -8.348 33.308 1.00 79.06 218 PRO A CA 1
ATOM 1819 C C . PRO A 1 218 ? -2.931 -9.384 33.059 1.00 79.06 218 PRO A C 1
ATOM 1821 O O . PRO A 1 218 ? -3.148 -10.429 32.436 1.00 79.06 218 PRO A O 1
ATOM 1824 N N . GLY A 1 219 ? -1.731 -9.082 33.550 1.00 69.06 219 GLY A N 1
ATOM 1825 C CA . GLY A 1 219 ? -0.657 -10.058 33.650 1.00 69.06 219 GLY A CA 1
ATOM 1826 C C . GLY A 1 219 ? -0.941 -11.013 34.805 1.00 69.06 219 GLY A C 1
ATOM 1827 O O . GLY A 1 219 ? -1.265 -10.578 35.907 1.00 69.06 219 GLY A O 1
ATOM 1828 N N . TYR A 1 220 ? -0.805 -12.316 34.571 1.00 76.06 220 TYR A N 1
ATOM 1829 C CA . TYR A 1 220 ? -0.834 -13.292 35.655 1.00 76.06 220 TYR A CA 1
ATOM 1830 C C . TYR A 1 220 ? 0.575 -13.481 36.204 1.00 76.06 220 TYR A C 1
ATOM 1832 O O . TYR A 1 220 ? 1.510 -13.753 35.450 1.00 76.06 220 TYR A O 1
ATOM 1840 N N . VAL A 1 221 ? 0.712 -13.393 37.525 1.00 71.38 221 VAL A N 1
ATOM 1841 C CA . VAL A 1 221 ? 1.902 -13.861 38.235 1.00 71.38 221 VAL A CA 1
ATOM 1842 C C . VAL A 1 221 ? 1.514 -15.126 38.988 1.00 71.38 221 VAL A C 1
ATOM 1844 O O . VAL A 1 221 ? 0.651 -15.102 39.864 1.00 71.38 221 VAL A O 1
ATOM 1847 N N . TYR A 1 222 ? 2.121 -16.250 38.613 1.00 80.56 222 TYR A N 1
ATOM 1848 C CA . TYR A 1 222 ? 1.892 -17.529 39.275 1.00 80.56 222 TYR A CA 1
ATOM 1849 C C . TYR A 1 222 ? 2.823 -17.662 40.479 1.00 80.56 222 TYR A C 1
ATOM 1851 O O . TYR A 1 222 ? 4.041 -17.572 40.340 1.00 80.56 222 TYR A O 1
ATOM 1859 N N . PHE A 1 223 ? 2.252 -17.940 41.649 1.00 80.50 223 PHE A N 1
ATOM 1860 C CA . PHE A 1 223 ? 2.999 -18.240 42.868 1.00 80.50 223 PHE A CA 1
ATOM 1861 C C . PHE A 1 223 ? 2.711 -19.676 43.310 1.00 80.50 223 PHE A C 1
ATOM 1863 O O . PHE A 1 223 ? 1.574 -20.142 43.244 1.00 80.50 223 PHE A O 1
ATOM 1870 N N . LYS A 1 224 ? 3.739 -20.384 43.787 1.00 84.25 224 LYS A N 1
ATOM 1871 C CA . LYS A 1 224 ? 3.601 -21.701 44.420 1.00 84.25 224 LYS A CA 1
ATOM 1872 C C . LYS A 1 224 ? 4.509 -21.765 45.646 1.00 84.25 224 LYS A C 1
ATOM 1874 O O . LYS A 1 224 ? 5.712 -21.573 45.518 1.00 84.25 224 LYS A O 1
ATOM 1879 N N . GLY A 1 225 ? 3.934 -22.059 46.811 1.00 89.56 225 GLY A N 1
ATOM 1880 C CA . GLY A 1 225 ? 4.641 -22.146 48.095 1.00 89.56 225 GLY A CA 1
ATOM 1881 C C . GLY A 1 225 ? 3.928 -21.376 49.211 1.00 89.56 225 GLY A C 1
ATOM 1882 O O . GLY A 1 225 ? 2.852 -20.823 48.994 1.00 89.56 225 GLY A O 1
ATOM 1883 N N . ASN A 1 226 ? 4.533 -21.334 50.401 1.00 86.75 226 ASN A N 1
ATOM 1884 C CA . ASN A 1 226 ? 4.051 -20.515 51.517 1.00 86.75 226 ASN A CA 1
ATOM 1885 C C . ASN A 1 226 ? 4.487 -19.060 51.310 1.00 86.75 226 ASN A C 1
ATOM 1887 O O . ASN A 1 226 ? 5.590 -18.680 51.698 1.00 86.75 226 ASN A O 1
ATOM 1891 N N . ALA A 1 227 ? 3.631 -18.265 50.672 1.00 82.88 227 ALA A N 1
ATOM 1892 C CA . ALA A 1 227 ? 3.853 -16.842 50.444 1.00 82.88 227 ALA A CA 1
ATOM 1893 C C . ALA A 1 227 ? 2.828 -15.999 51.214 1.00 82.88 227 ALA A C 1
ATOM 1895 O O . ALA A 1 227 ? 1.664 -16.377 51.332 1.00 82.88 227 ALA A O 1
ATOM 1896 N N . GLN A 1 228 ? 3.258 -14.832 51.696 1.00 84.31 228 GLN A N 1
ATOM 1897 C CA . GLN A 1 228 ? 2.383 -13.808 52.259 1.00 84.31 228 GLN A CA 1
ATOM 1898 C C . GLN A 1 228 ? 2.476 -12.561 51.376 1.00 84.31 228 GLN A C 1
ATOM 1900 O O . GLN A 1 228 ? 3.549 -11.977 51.238 1.00 84.31 228 GLN A O 1
ATOM 1905 N N . ILE A 1 229 ? 1.361 -12.177 50.751 1.00 84.19 229 ILE A N 1
ATOM 1906 C CA . ILE A 1 229 ? 1.273 -10.976 49.911 1.00 84.19 229 ILE A CA 1
ATOM 1907 C C . ILE A 1 229 ? 0.776 -9.828 50.785 1.00 84.19 229 ILE A C 1
ATOM 1909 O O . ILE A 1 229 ? -0.254 -9.948 51.448 1.00 84.19 229 ILE A O 1
ATOM 1913 N N . LYS A 1 230 ? 1.504 -8.712 50.781 1.00 82.88 230 LYS A N 1
ATOM 1914 C CA . LYS A 1 230 ? 1.103 -7.470 51.441 1.00 82.88 230 LYS A CA 1
ATOM 1915 C C . LYS A 1 230 ? 0.954 -6.390 50.376 1.00 82.88 230 LYS A C 1
ATOM 1917 O O . LYS A 1 230 ? 1.932 -6.042 49.724 1.00 82.88 230 LYS A O 1
ATOM 1922 N N . LEU A 1 231 ? -0.265 -5.890 50.200 1.00 78.81 231 LEU A N 1
ATOM 1923 C CA . LEU A 1 231 ? -0.540 -4.719 49.374 1.00 78.81 231 LEU A CA 1
ATOM 1924 C C . LEU A 1 231 ? -0.375 -3.479 50.253 1.00 78.81 231 LEU A C 1
ATOM 1926 O O . LEU A 1 231 ? -1.016 -3.367 51.300 1.00 78.81 231 LEU A O 1
ATOM 1930 N N . SER A 1 232 ? 0.515 -2.579 49.856 1.00 69.69 232 SER A N 1
ATOM 1931 C CA . SER A 1 232 ? 0.605 -1.247 50.443 1.00 69.69 232 SER A CA 1
ATOM 1932 C C . SER A 1 232 ? -0.338 -0.362 49.639 1.00 69.69 232 SER A C 1
ATOM 1934 O O . SER A 1 232 ? -0.072 -0.111 48.469 1.00 69.69 232 SER A O 1
ATOM 1936 N N . ASN A 1 233 ? -1.459 0.053 50.225 1.00 54.50 233 ASN A N 1
ATOM 1937 C CA . ASN A 1 233 ? -2.291 1.080 49.607 1.00 54.50 233 ASN A CA 1
ATOM 1938 C C . ASN A 1 233 ? -1.485 2.386 49.602 1.00 54.50 233 ASN A C 1
ATOM 1940 O O . ASN A 1 233 ? -1.260 2.955 50.670 1.00 54.50 233 ASN A O 1
ATOM 1944 N N . GLU A 1 234 ? -1.049 2.844 48.433 1.00 47.94 234 GLU A N 1
ATOM 1945 C CA . GLU A 1 234 ? -0.745 4.259 48.226 1.00 47.94 234 GLU A CA 1
ATOM 1946 C C . GLU A 1 234 ? -2.026 4.914 47.695 1.00 47.94 234 GLU A C 1
ATOM 1948 O O . GLU A 1 234 ? -2.615 4.433 46.726 1.00 47.94 234 GLU A O 1
ATOM 1953 N N . ILE A 1 235 ? -2.503 5.918 48.439 1.00 41.91 235 ILE A N 1
ATOM 1954 C CA . ILE A 1 235 ? -3.613 6.812 48.078 1.00 41.91 235 ILE A CA 1
ATOM 1955 C C . ILE A 1 235 ? -3.040 7.935 47.223 1.00 41.91 235 ILE A C 1
ATOM 1957 O O . ILE A 1 235 ? -1.983 8.466 47.636 1.00 41.91 235 ILE A O 1
#

Mean predicted aligned error: 8.68 Å

Nearest PDB structures (foldseek):
  6abt-assembly1_A  TM=5.075E-01  e=2.058E+00  Listeria monocytogenes
  5z7b-assembly1_A  TM=2.701E-01  e=1.286E-01  Corynebacterium glutamicum
  6abq-assembly1_B  TM=4.206E-01  e=6.564E+00  Listeria monocytogenes
  3hhh-assembly1_B  TM=3.924E-01  e=8.030E+00  Enterococcus faecalis

Solvent-accessible surface area (backbone atoms only — not comparable to full-atom values): 13731 Å² total; per-residue (Å²): 106,72,64,60,40,51,52,55,50,49,55,39,50,57,50,37,72,72,31,49,67,66,69,69,72,49,95,62,93,73,80,45,67,44,68,51,42,69,87,72,39,45,60,64,67,38,88,91,37,65,66,52,30,52,48,48,53,50,30,52,48,55,36,33,74,68,48,36,31,46,79,38,60,36,66,78,96,39,48,90,35,70,40,31,40,31,53,30,74,93,34,45,69,59,46,28,58,75,67,74,45,82,47,72,67,56,38,46,50,51,41,40,56,58,35,63,76,38,46,86,46,62,85,50,54,10,59,51,29,49,51,51,42,52,36,46,77,68,73,45,86,54,66,92,72,41,51,52,90,42,53,67,61,41,49,55,42,54,52,46,48,60,54,44,74,68,36,83,60,82,37,38,47,40,58,48,15,30,74,76,68,75,32,60,57,61,46,72,80,44,41,72,50,43,50,49,52,49,24,72,61,70,75,32,94,83,67,58,54,56,84,35,29,34,34,80,64,83,80,86,83,90,83,87,77,99,76,85,88,81,85,79,87,82,131

Secondary structure (DSSP, 8-state):
-HHHHHHHHHHHHHHHHHSHHHHT--SS----EEE-STTT-GGGG-TT-HHHHHHHHHHHHHHHHTT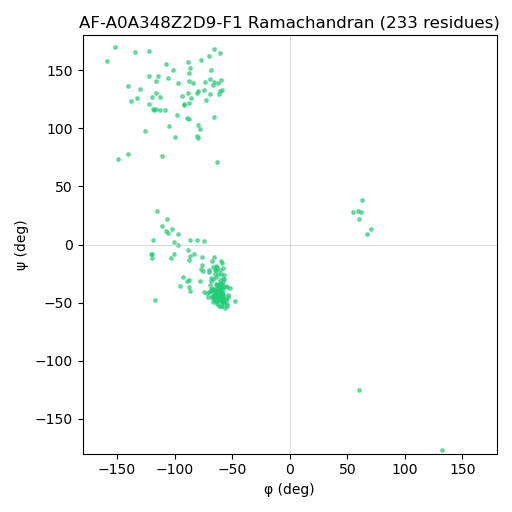SEEEEE--GGGTTSEEEEEE-GGGHHHHHHHHT---HHHHHHHHHHHHHTTTTSSTTHHHHHHHHHHHHHTT---TTT--TT-HHHHHHHHHHHHHHHT--S-EEHHHHHHHHHS-SSTGGGTHHHHHHHHHHHHT-TT--SGGGTEEPPPPP----SS---------

Foldseek 3Di:
DVPLLLVQLVQLLVQVCPDVVVLVNDPDPDWSKDFDDCVRCVQCVPPVCVPSVVVNVVSLVVCVVVVQWDWDFDDDPRNVDTGMITGNPVCVVVSCVSNVHDRLLNLLVQLLVLLVVQLPADPPSVVLSVVSNVCSVSVHDPVLQDDSVCVVLVNLLSQLLRCLQPQPEADEQQRSCCVRPVGSCPCVVCVVSNQVSCCVRVVNVPDDSVVSNHDYDDDDDDDDDDDDDDDDDDD

pLDDT: mean 89.35, std 9.5, range [41.91, 98.38]